Protein AF-A0A954DZ51-F1 (afdb_monomer_lite)

Structure (mmCIF, N/CA/C/O backbone):
data_AF-A0A954DZ51-F1
#
_entry.id   AF-A0A954DZ51-F1
#
loop_
_atom_site.group_PDB
_atom_site.id
_atom_site.type_symbol
_atom_site.label_atom_id
_atom_site.label_alt_id
_atom_site.label_comp_id
_atom_site.label_asym_id
_atom_site.label_entity_id
_atom_site.label_seq_id
_atom_site.pdbx_PDB_ins_code
_atom_site.Cartn_x
_atom_site.Cartn_y
_atom_site.Cartn_z
_atom_site.occupancy
_atom_site.B_iso_or_equiv
_atom_site.auth_seq_id
_atom_site.auth_comp_id
_atom_site.auth_asym_id
_atom_site.auth_atom_id
_atom_site.pdbx_PDB_model_num
ATOM 1 N N . MET A 1 1 ? 47.262 13.438 -53.741 1.00 76.88 1 MET A N 1
ATOM 2 C CA . MET A 1 1 ? 46.826 12.272 -52.944 1.00 76.88 1 MET A CA 1
ATOM 3 C C . MET A 1 1 ? 46.742 11.039 -53.838 1.00 76.88 1 MET A C 1
ATOM 5 O O . MET A 1 1 ? 46.062 11.086 -54.864 1.00 76.88 1 MET A O 1
ATOM 9 N N . SER A 1 2 ? 47.392 9.931 -53.466 1.00 87.12 2 SER A N 1
ATOM 10 C CA . SER A 1 2 ? 47.282 8.666 -54.208 1.00 87.12 2 SER A CA 1
ATOM 11 C C . SER A 1 2 ? 45.830 8.142 -54.249 1.00 87.12 2 SER A C 1
ATOM 13 O O . SER A 1 2 ? 45.059 8.281 -53.293 1.00 87.12 2 SER A O 1
ATOM 15 N N . GLN A 1 3 ? 45.413 7.535 -55.371 1.00 89.31 3 GLN A N 1
ATOM 16 C CA . GLN A 1 3 ? 44.043 7.009 -55.518 1.00 89.31 3 GLN A CA 1
ATOM 17 C C . GLN A 1 3 ? 43.726 5.925 -54.472 1.00 89.31 3 GLN A C 1
ATOM 19 O O . GLN A 1 3 ? 42.593 5.854 -53.991 1.00 89.31 3 GLN A O 1
ATOM 24 N N . ALA A 1 4 ? 44.728 5.128 -54.085 1.00 89.25 4 ALA A N 1
ATOM 25 C CA . ALA A 1 4 ? 44.618 4.107 -53.046 1.00 89.25 4 ALA A CA 1
ATOM 26 C C . ALA A 1 4 ? 44.316 4.727 -51.669 1.00 89.25 4 ALA A C 1
ATOM 28 O O . ALA A 1 4 ? 43.309 4.372 -51.047 1.00 89.25 4 ALA A O 1
ATOM 29 N N . LEU A 1 5 ? 45.096 5.730 -51.237 1.00 90.56 5 LEU A N 1
ATOM 30 C CA . LEU A 1 5 ? 44.873 6.437 -49.970 1.00 90.56 5 LEU A CA 1
ATOM 31 C C . LEU A 1 5 ? 43.495 7.114 -49.932 1.00 90.56 5 LEU A C 1
ATOM 33 O O . LEU A 1 5 ? 42.774 7.016 -48.936 1.00 90.56 5 LEU A O 1
ATOM 37 N N . ALA A 1 6 ? 43.066 7.718 -51.045 1.00 92.69 6 ALA A N 1
ATOM 38 C CA . ALA A 1 6 ? 41.744 8.328 -51.169 1.00 92.69 6 ALA A CA 1
ATOM 39 C C . ALA A 1 6 ? 40.601 7.315 -50.973 1.00 92.69 6 ALA A C 1
ATOM 41 O O . ALA A 1 6 ? 39.593 7.617 -50.326 1.00 92.69 6 ALA A O 1
ATOM 42 N N . GLN A 1 7 ? 40.732 6.110 -51.535 1.00 92.56 7 GLN A N 1
ATOM 43 C CA . GLN A 1 7 ? 39.730 5.051 -51.410 1.00 92.56 7 GLN A CA 1
ATOM 44 C C . GLN A 1 7 ? 39.680 4.479 -49.991 1.00 92.56 7 GLN A C 1
ATOM 46 O O . GLN A 1 7 ? 38.586 4.352 -49.430 1.00 92.56 7 GLN A O 1
ATOM 51 N N . VAL A 1 8 ? 40.837 4.179 -49.392 1.00 92.81 8 VAL A N 1
ATOM 52 C CA . VAL A 1 8 ? 40.923 3.647 -48.022 1.00 92.81 8 VAL A CA 1
ATOM 53 C C . VAL A 1 8 ? 40.418 4.681 -47.012 1.00 92.81 8 VAL A C 1
ATOM 55 O O . VAL A 1 8 ? 39.576 4.345 -46.178 1.00 92.81 8 VAL A O 1
ATOM 58 N N . SER A 1 9 ? 40.794 5.957 -47.158 1.00 93.56 9 SER A N 1
ATOM 59 C CA . SER A 1 9 ? 40.285 7.060 -46.329 1.00 93.56 9 SER A CA 1
ATOM 60 C C . SER A 1 9 ? 38.759 7.196 -46.430 1.00 93.56 9 SER A C 1
ATOM 62 O O . SER A 1 9 ? 38.070 7.260 -45.411 1.00 93.56 9 SER A O 1
ATOM 64 N N . ARG A 1 10 ? 38.168 7.133 -47.636 1.00 94.69 10 ARG A N 1
ATOM 65 C CA . ARG A 1 10 ? 36.696 7.144 -47.795 1.00 94.69 10 ARG A CA 1
ATOM 66 C C . ARG A 1 10 ? 36.024 5.949 -47.115 1.00 94.69 10 ARG A C 1
ATOM 68 O O . ARG A 1 10 ? 34.974 6.127 -46.495 1.00 94.69 10 ARG A O 1
ATOM 75 N N . ARG A 1 11 ? 36.593 4.742 -47.229 1.00 94.06 11 ARG A N 1
ATOM 76 C CA . ARG A 1 11 ? 36.062 3.529 -46.577 1.00 94.06 11 ARG A CA 1
ATOM 77 C C . ARG A 1 11 ? 36.129 3.646 -45.055 1.00 94.06 11 ARG A C 1
ATOM 79 O O . ARG A 1 11 ? 35.125 3.384 -44.395 1.00 94.06 11 ARG A O 1
ATOM 86 N N . LEU A 1 12 ? 37.261 4.098 -44.516 1.00 93.94 12 LEU A N 1
ATOM 87 C CA . LEU A 1 12 ? 37.437 4.328 -43.085 1.00 93.94 12 LEU A CA 1
ATOM 88 C C . LEU A 1 12 ? 36.456 5.382 -42.567 1.00 93.94 12 LEU A C 1
ATOM 90 O O . LEU A 1 12 ? 35.763 5.129 -41.588 1.00 93.94 12 LEU A O 1
ATOM 94 N N . ARG A 1 13 ? 36.316 6.523 -43.254 1.00 95.06 13 ARG A N 1
ATOM 95 C CA . ARG A 1 13 ? 35.359 7.577 -42.876 1.00 95.06 13 ARG A CA 1
ATOM 96 C C . ARG A 1 13 ? 33.933 7.045 -42.806 1.00 95.06 13 ARG A C 1
ATOM 98 O O . ARG A 1 13 ? 33.258 7.272 -41.811 1.00 95.06 13 ARG A O 1
ATOM 105 N N . ARG A 1 14 ? 33.491 6.276 -43.810 1.00 94.62 14 ARG A N 1
ATOM 106 C CA . ARG A 1 14 ? 32.166 5.631 -43.795 1.00 94.62 14 ARG A CA 1
ATOM 107 C C . ARG A 1 14 ? 32.010 4.679 -42.610 1.00 94.62 14 ARG A C 1
ATOM 109 O O . ARG A 1 14 ? 30.991 4.750 -41.931 1.00 94.62 14 ARG A O 1
ATOM 116 N N . LYS A 1 15 ? 33.012 3.834 -42.333 1.00 94.38 15 LYS A N 1
ATOM 117 C CA . LYS A 1 15 ? 32.996 2.919 -41.179 1.00 94.38 15 LYS A CA 1
ATOM 118 C C . LYS A 1 15 ? 32.935 3.675 -39.849 1.00 94.38 15 LYS A C 1
ATOM 120 O O . LYS A 1 15 ? 32.117 3.326 -39.009 1.00 94.38 15 LYS A O 1
ATOM 125 N N . LEU A 1 16 ? 33.739 4.724 -39.671 1.00 93.19 16 LEU A N 1
ATOM 126 C CA . LEU A 1 16 ? 33.753 5.541 -38.452 1.00 93.19 16 LEU A CA 1
ATOM 127 C C . LEU A 1 16 ? 32.442 6.313 -38.261 1.00 93.19 16 LEU A C 1
ATOM 129 O O . LEU A 1 16 ? 31.919 6.362 -37.151 1.00 93.19 16 LEU A O 1
ATOM 133 N N . THR A 1 17 ? 31.879 6.881 -39.331 1.00 95.19 17 THR A N 1
ATOM 134 C CA . THR A 1 17 ? 30.564 7.533 -39.280 1.00 95.19 17 THR A CA 1
ATOM 135 C C . THR A 1 17 ? 29.468 6.532 -38.925 1.00 95.19 17 THR A C 1
ATOM 137 O O . THR A 1 17 ? 28.641 6.834 -38.069 1.00 95.19 17 THR A O 1
ATOM 140 N N . LEU A 1 18 ? 29.484 5.334 -39.519 1.00 95.50 18 LEU A N 1
ATOM 141 C CA . LEU A 1 18 ? 28.538 4.268 -39.187 1.00 95.50 18 LEU A CA 1
ATOM 142 C C . LEU A 1 18 ? 28.690 3.819 -37.727 1.00 95.50 18 LEU A C 1
ATOM 144 O O . LEU A 1 18 ? 27.687 3.681 -37.038 1.00 95.50 18 LEU A O 1
ATOM 148 N N . ALA A 1 19 ? 29.922 3.645 -37.239 1.00 94.19 19 ALA A N 1
ATOM 149 C CA . ALA A 1 19 ? 30.203 3.271 -35.854 1.00 94.19 19 ALA A CA 1
ATOM 150 C C . ALA A 1 19 ? 29.641 4.300 -34.865 1.00 94.19 19 ALA A C 1
ATOM 152 O O . ALA A 1 19 ? 28.906 3.938 -33.950 1.00 94.19 19 ALA A O 1
ATOM 153 N N . ARG A 1 20 ? 29.929 5.590 -35.091 1.00 94.50 20 ARG A N 1
ATOM 154 C CA . ARG A 1 20 ? 29.420 6.693 -34.260 1.00 94.50 20 ARG A CA 1
ATOM 155 C C . ARG A 1 20 ? 27.900 6.798 -34.319 1.00 94.50 20 ARG A C 1
ATOM 157 O O . ARG A 1 20 ? 27.261 7.036 -33.299 1.00 94.50 20 ARG A O 1
ATOM 164 N N . TRP A 1 21 ? 27.318 6.611 -35.503 1.00 96.62 21 TRP A N 1
ATOM 165 C CA . TRP A 1 21 ? 25.869 6.596 -35.674 1.00 96.62 21 TRP A CA 1
ATOM 166 C C . TRP A 1 21 ? 25.219 5.437 -34.920 1.00 96.62 21 TRP A C 1
ATOM 168 O O . TRP A 1 21 ? 24.278 5.682 -34.174 1.00 96.62 21 TRP A O 1
ATOM 178 N N . LEU A 1 22 ? 25.748 4.216 -35.028 1.00 96.25 22 LEU A N 1
ATOM 179 C CA . LEU A 1 22 ? 25.269 3.058 -34.266 1.00 96.25 22 LEU A CA 1
ATOM 180 C C . LEU A 1 22 ? 25.404 3.282 -32.756 1.00 96.25 22 LEU A C 1
ATOM 182 O O . LEU A 1 22 ? 24.481 2.988 -31.998 1.00 96.25 22 LEU A O 1
ATOM 186 N N . GLU A 1 23 ? 26.522 3.842 -32.301 1.00 95.25 23 GLU A N 1
ATOM 187 C CA . GLU A 1 23 ? 26.730 4.144 -30.886 1.00 95.25 23 GLU A CA 1
ATOM 188 C C . GLU A 1 23 ? 25.686 5.135 -30.349 1.00 95.25 23 GLU A C 1
ATOM 190 O O . GLU A 1 23 ? 25.088 4.899 -29.297 1.00 95.25 23 GLU A O 1
ATOM 195 N N . ARG A 1 24 ? 25.421 6.219 -31.085 1.00 96.00 24 ARG A N 1
ATOM 196 C CA . ARG A 1 24 ? 24.415 7.219 -30.701 1.00 96.00 24 ARG A CA 1
ATOM 197 C C . ARG A 1 24 ? 22.995 6.679 -30.815 1.00 96.00 24 ARG A C 1
ATOM 199 O O . ARG A 1 24 ? 22.212 6.838 -29.884 1.00 96.00 24 ARG A O 1
ATOM 206 N N . ALA A 1 25 ? 22.681 5.981 -31.903 1.00 97.06 25 ALA A N 1
ATOM 207 C CA . ALA A 1 25 ? 21.372 5.377 -32.122 1.00 97.06 25 ALA A CA 1
ATOM 208 C C . ALA A 1 25 ? 21.024 4.373 -31.021 1.00 97.06 25 ALA A C 1
ATOM 210 O O . ALA A 1 25 ? 19.898 4.367 -30.544 1.00 97.06 25 ALA A O 1
ATOM 211 N N . THR A 1 26 ? 21.983 3.567 -30.566 1.00 96.69 26 THR A N 1
ATOM 212 C CA . THR A 1 26 ? 21.739 2.581 -29.501 1.00 96.69 26 THR A CA 1
ATOM 213 C C . THR A 1 26 ? 21.529 3.221 -28.136 1.00 96.69 26 THR A C 1
ATOM 215 O O . THR A 1 26 ? 20.667 2.765 -27.388 1.00 96.69 26 THR A O 1
ATOM 218 N N . LEU A 1 27 ? 22.247 4.305 -27.823 1.00 96.56 27 LEU A N 1
ATOM 219 C CA . LEU A 1 27 ? 22.021 5.081 -26.601 1.00 96.56 27 LEU A CA 1
ATOM 220 C C . LEU A 1 27 ? 20.636 5.743 -26.607 1.00 96.56 27 LEU A C 1
ATOM 222 O O . LEU A 1 27 ? 19.891 5.617 -25.638 1.00 96.56 27 LEU A O 1
ATOM 226 N N . HIS A 1 28 ? 20.270 6.395 -27.713 1.00 97.31 28 HIS A N 1
ATOM 227 C CA . HIS A 1 28 ? 18.958 7.026 -27.869 1.00 97.31 28 HIS A CA 1
ATOM 228 C C . HIS A 1 28 ? 17.836 5.982 -27.844 1.00 97.31 28 HIS A C 1
ATOM 230 O O . HIS A 1 28 ? 16.825 6.199 -27.186 1.00 97.31 28 HIS A O 1
ATOM 236 N N . ALA A 1 29 ? 18.025 4.835 -28.504 1.00 97.56 29 ALA A N 1
ATOM 237 C CA . ALA A 1 29 ? 17.057 3.742 -28.510 1.00 97.56 29 ALA A CA 1
ATOM 238 C C . ALA A 1 29 ? 16.804 3.228 -27.096 1.00 97.56 29 ALA A C 1
ATOM 240 O O . ALA A 1 29 ? 15.651 3.135 -26.697 1.00 97.56 29 ALA A O 1
ATOM 241 N N . ALA A 1 30 ? 17.860 2.937 -26.330 1.00 97.75 30 ALA A N 1
ATOM 242 C CA . ALA A 1 30 ? 17.720 2.446 -24.963 1.00 97.75 30 ALA A CA 1
ATOM 243 C C . ALA A 1 30 ? 16.957 3.443 -24.074 1.00 97.75 30 ALA A C 1
ATOM 245 O O . ALA A 1 30 ? 16.018 3.049 -23.388 1.00 97.75 30 ALA A O 1
ATOM 246 N N . LEU A 1 31 ? 17.307 4.734 -24.135 1.00 97.81 31 LEU A N 1
ATOM 247 C CA . LEU A 1 31 ? 16.642 5.776 -23.349 1.00 97.81 31 LEU A CA 1
ATOM 248 C C . LEU A 1 31 ? 15.169 5.939 -23.742 1.00 97.81 31 LEU A C 1
ATOM 250 O O . LEU A 1 31 ? 14.301 5.928 -22.874 1.00 97.81 31 LEU A O 1
ATOM 254 N N . VAL A 1 32 ? 14.878 6.058 -25.041 1.00 98.12 32 VAL A N 1
ATOM 255 C CA . VAL A 1 32 ? 13.503 6.224 -25.535 1.00 98.12 32 VAL A CA 1
ATOM 256 C C . VAL A 1 32 ? 12.659 4.994 -25.208 1.00 98.12 32 VAL A C 1
ATOM 258 O O . VAL A 1 32 ? 11.538 5.153 -24.742 1.00 98.12 32 VAL A O 1
ATOM 261 N N . LEU A 1 33 ? 13.198 3.781 -25.373 1.00 98.19 33 LEU A N 1
ATOM 262 C CA . LEU A 1 33 ? 12.512 2.538 -25.003 1.00 98.19 33 LEU A CA 1
ATOM 263 C C . LEU A 1 33 ? 12.128 2.522 -23.521 1.00 98.19 33 LEU A C 1
ATOM 265 O O . LEU A 1 33 ? 10.976 2.242 -23.208 1.00 98.19 33 LEU A O 1
ATOM 269 N N . VAL A 1 34 ? 13.050 2.865 -22.614 1.00 98.31 34 VAL A N 1
ATOM 270 C CA . VAL A 1 34 ? 12.763 2.900 -21.169 1.00 98.31 34 VAL A CA 1
ATOM 271 C C . VAL A 1 34 ? 11.685 3.933 -20.845 1.00 98.31 34 VAL A C 1
ATOM 273 O O . VAL A 1 34 ? 10.717 3.604 -20.166 1.00 98.31 34 VAL A O 1
ATOM 276 N N . VAL A 1 35 ? 11.808 5.160 -21.362 1.00 98.25 35 VAL A N 1
ATOM 277 C CA . VAL A 1 35 ? 10.819 6.223 -21.118 1.00 98.25 35 VAL A CA 1
ATOM 278 C C . VAL A 1 35 ? 9.440 5.813 -21.638 1.00 98.25 35 VAL A C 1
ATOM 280 O O . VAL A 1 35 ? 8.454 5.898 -20.907 1.00 98.25 35 VAL A O 1
ATOM 283 N N . CYS A 1 36 ? 9.361 5.313 -22.871 1.00 98.19 36 CYS A N 1
ATOM 284 C CA . CYS A 1 36 ? 8.111 4.855 -23.466 1.00 98.19 36 CYS A CA 1
ATOM 285 C C . CYS A 1 36 ? 7.515 3.652 -22.717 1.00 98.19 36 CYS A C 1
ATOM 287 O O . CYS A 1 36 ? 6.299 3.596 -22.547 1.00 98.19 36 CYS A O 1
ATOM 289 N N . ALA A 1 37 ? 8.340 2.719 -22.232 1.00 97.94 37 ALA A N 1
ATOM 290 C CA . ALA A 1 37 ? 7.889 1.586 -21.427 1.00 97.94 37 ALA A CA 1
ATOM 291 C C . ALA A 1 37 ? 7.352 2.013 -20.057 1.00 97.94 37 ALA A C 1
ATOM 293 O O . ALA A 1 37 ? 6.339 1.471 -19.627 1.00 97.94 37 ALA A O 1
ATOM 294 N N . CYS A 1 38 ? 7.966 3.003 -19.399 1.00 98.25 38 CYS A N 1
ATOM 295 C CA . CYS A 1 38 ? 7.431 3.581 -18.164 1.00 98.25 38 CYS A CA 1
ATOM 296 C C . CYS A 1 38 ? 6.068 4.243 -18.400 1.00 98.25 38 CYS A C 1
A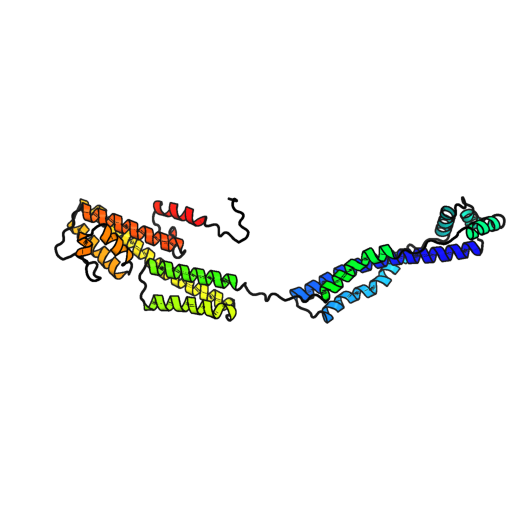TOM 298 O O . CYS A 1 38 ? 5.135 4.013 -17.637 1.00 98.25 38 CYS A O 1
ATOM 300 N N . VAL A 1 39 ? 5.926 5.019 -19.480 1.00 98.00 39 VAL A N 1
ATOM 301 C CA . VAL A 1 39 ? 4.639 5.634 -19.849 1.00 98.00 39 VAL A CA 1
ATOM 302 C C . VAL A 1 39 ? 3.586 4.562 -20.139 1.00 98.00 39 VAL A C 1
ATOM 304 O O . VAL A 1 39 ? 2.475 4.650 -19.622 1.00 98.00 39 VAL A O 1
ATOM 307 N N . ALA A 1 40 ? 3.934 3.524 -20.904 1.00 97.31 40 ALA A N 1
ATOM 308 C CA . ALA A 1 40 ? 3.043 2.398 -21.171 1.00 97.31 40 ALA A CA 1
ATOM 309 C C . ALA A 1 40 ? 2.635 1.684 -19.874 1.00 97.31 40 ALA A C 1
ATOM 311 O O . ALA A 1 40 ? 1.455 1.410 -19.678 1.00 97.31 40 ALA A O 1
ATOM 312 N N . LEU A 1 41 ? 3.579 1.438 -18.961 1.00 96.81 41 LEU A N 1
ATOM 313 C CA . LEU A 1 41 ? 3.309 0.816 -17.666 1.00 96.81 41 LEU A CA 1
ATOM 314 C C . LEU A 1 41 ? 2.342 1.655 -16.824 1.00 96.81 41 LEU A C 1
ATOM 316 O O . LEU A 1 41 ? 1.384 1.103 -16.298 1.00 96.81 41 LEU A O 1
ATOM 320 N N . ILE A 1 42 ? 2.538 2.975 -16.744 1.00 95.81 42 ILE A N 1
ATOM 321 C CA . ILE A 1 42 ? 1.632 3.884 -16.023 1.00 95.81 42 ILE A CA 1
ATOM 322 C C . ILE A 1 42 ? 0.236 3.873 -16.657 1.00 95.81 42 ILE A C 1
ATOM 324 O O . ILE A 1 42 ? -0.759 3.757 -15.947 1.00 95.81 42 ILE A O 1
ATOM 328 N N . LEU A 1 43 ? 0.143 3.933 -17.989 1.00 95.44 43 LEU A N 1
ATOM 329 C CA . LEU A 1 43 ? -1.137 3.851 -18.698 1.00 95.44 43 LEU A CA 1
ATOM 330 C C . LEU A 1 43 ? -1.859 2.522 -18.446 1.00 95.44 43 LEU A C 1
ATOM 332 O O . LEU A 1 43 ? -3.081 2.501 -18.293 1.00 95.44 43 LEU A O 1
ATOM 336 N N . ARG A 1 44 ? -1.121 1.413 -18.357 1.00 94.56 44 ARG A N 1
ATOM 337 C CA . ARG A 1 44 ? -1.696 0.106 -18.023 1.00 94.56 44 ARG A CA 1
ATOM 338 C C . ARG A 1 44 ? -2.069 -0.012 -16.542 1.00 94.56 44 ARG A C 1
ATOM 340 O O . ARG A 1 44 ? -3.115 -0.562 -16.233 1.00 94.56 44 ARG A O 1
ATOM 347 N N . ALA A 1 45 ? -1.257 0.501 -15.626 1.00 92.94 45 ALA A N 1
ATOM 348 C CA . ALA A 1 45 ? -1.512 0.375 -14.194 1.00 92.94 45 ALA A CA 1
ATOM 349 C C . ALA A 1 45 ? -2.640 1.310 -13.730 1.00 92.94 45 ALA A C 1
ATOM 351 O O . ALA A 1 45 ? -3.602 0.856 -13.122 1.00 92.94 45 ALA A O 1
ATOM 352 N N . ALA A 1 46 ? -2.559 2.598 -14.069 1.00 92.25 46 ALA A N 1
ATOM 353 C CA . ALA A 1 46 ? -3.492 3.611 -13.577 1.00 92.25 46 ALA A CA 1
ATOM 354 C C . ALA A 1 46 ? -4.773 3.710 -14.418 1.00 92.25 46 ALA A C 1
ATOM 356 O O . ALA A 1 46 ? -5.852 3.934 -13.883 1.00 92.25 46 ALA A O 1
ATOM 357 N N . PHE A 1 47 ? -4.669 3.529 -15.738 1.00 92.50 47 PHE A N 1
ATOM 358 C CA . PHE A 1 47 ? -5.799 3.720 -16.655 1.00 92.50 47 PHE A CA 1
ATOM 359 C C . PHE A 1 47 ? -6.281 2.406 -17.282 1.00 92.50 47 PHE A C 1
ATOM 361 O O . PHE A 1 47 ? -7.282 2.401 -17.991 1.00 92.50 47 PHE A O 1
ATOM 368 N N . GLY A 1 48 ? -5.601 1.274 -17.019 1.00 92.00 48 GLY A N 1
ATOM 369 C CA . GLY A 1 48 ? -5.771 -0.040 -17.680 1.00 92.00 48 GLY A CA 1
ATOM 370 C C . GLY A 1 48 ? -6.122 0.033 -19.146 1.00 92.00 48 GLY A C 1
ATOM 371 O O . GLY A 1 48 ? -7.061 -0.592 -19.631 1.00 92.00 48 GLY A O 1
ATOM 372 N N . VAL A 1 49 ? -5.296 0.798 -19.842 1.00 95.31 49 VAL A N 1
ATOM 373 C CA . VAL A 1 49 ? -5.192 0.732 -21.286 1.00 95.31 49 VAL A CA 1
ATOM 374 C C . VAL A 1 49 ? -4.771 -0.688 -21.684 1.00 95.31 49 VAL A C 1
ATOM 376 O O . VAL A 1 49 ? -3.862 -1.271 -21.092 1.00 95.31 49 VAL A O 1
ATOM 379 N N . GLU A 1 50 ? -5.429 -1.245 -22.698 1.00 95.69 50 GLU A N 1
ATOM 380 C CA . GLU A 1 50 ? -5.085 -2.546 -23.281 1.00 95.69 50 GLU A CA 1
ATOM 381 C C . GLU A 1 50 ? -3.628 -2.568 -23.785 1.00 95.69 50 GLU A C 1
ATOM 383 O O . GLU A 1 50 ? -3.128 -1.545 -24.271 1.00 95.69 50 GLU A O 1
ATOM 388 N N . PRO A 1 51 ? -2.933 -3.722 -23.735 1.00 95.69 51 PRO A N 1
ATOM 389 C CA . PRO A 1 51 ? -1.528 -3.816 -24.139 1.00 95.69 51 PRO A CA 1
ATOM 390 C C . PRO A 1 51 ? -1.294 -3.376 -25.594 1.00 95.69 51 PRO A C 1
ATOM 392 O O . PRO A 1 51 ? -0.285 -2.737 -25.883 1.00 95.69 51 PRO A O 1
ATOM 395 N N . GLU A 1 52 ? -2.246 -3.633 -26.495 1.00 96.50 52 GLU A N 1
ATOM 396 C CA . GLU A 1 52 ? -2.177 -3.229 -27.907 1.00 96.50 52 GLU A CA 1
ATOM 397 C C . GLU A 1 52 ? -2.132 -1.706 -28.077 1.00 96.50 52 GLU A C 1
ATOM 399 O O . GLU A 1 52 ? -1.343 -1.173 -28.859 1.00 96.50 52 GLU A O 1
ATOM 404 N N . ARG A 1 53 ? -2.945 -0.986 -27.297 1.00 96.81 53 ARG A N 1
ATOM 405 C CA . ARG A 1 53 ? -2.987 0.480 -27.313 1.00 96.81 53 ARG A CA 1
ATOM 406 C C . ARG A 1 53 ? -1.779 1.071 -26.594 1.00 96.81 53 ARG A C 1
ATOM 408 O O . ARG A 1 53 ? -1.212 2.050 -27.071 1.00 96.81 53 ARG A O 1
ATOM 415 N N . ALA A 1 54 ? -1.345 0.455 -25.493 1.00 96.19 54 ALA A N 1
ATOM 416 C CA . ALA A 1 54 ? -0.141 0.860 -24.773 1.00 96.19 54 ALA A CA 1
ATOM 417 C C . ALA A 1 54 ? 1.129 0.707 -25.636 1.00 96.19 54 ALA A C 1
ATOM 419 O O . ALA A 1 54 ? 2.053 1.512 -25.521 1.00 96.19 54 ALA A O 1
ATOM 420 N N . ALA A 1 55 ? 1.167 -0.258 -26.563 1.00 97.12 55 ALA A N 1
ATOM 421 C CA . ALA A 1 55 ? 2.277 -0.425 -27.502 1.00 97.12 55 ALA A CA 1
ATOM 422 C C . ALA A 1 55 ? 2.464 0.777 -28.451 1.00 97.12 55 ALA A C 1
ATOM 424 O O . ALA A 1 55 ? 3.582 1.022 -28.908 1.00 97.12 55 ALA A O 1
ATOM 425 N N . LEU A 1 56 ? 1.422 1.586 -28.697 1.00 97.56 56 LEU A N 1
ATOM 426 C CA . LEU A 1 56 ? 1.540 2.822 -29.484 1.00 97.56 56 LEU A CA 1
ATOM 427 C C . LEU A 1 56 ? 2.481 3.843 -28.827 1.00 97.56 56 LEU A C 1
ATOM 429 O O . LEU A 1 56 ? 3.089 4.652 -29.530 1.00 97.56 56 LEU A O 1
ATOM 433 N N . CYS A 1 57 ? 2.688 3.767 -27.506 1.00 96.81 57 CYS A N 1
ATOM 434 C CA . CYS A 1 57 ? 3.673 4.590 -26.806 1.00 96.81 57 CYS A CA 1
ATOM 435 C C . CYS A 1 57 ? 5.109 4.328 -27.278 1.00 96.81 57 CYS A C 1
ATOM 437 O O . CYS A 1 57 ? 5.962 5.183 -27.065 1.00 96.81 57 CYS A O 1
ATOM 439 N N . LEU A 1 58 ? 5.387 3.200 -27.944 1.00 97.06 58 LEU A N 1
ATOM 440 C CA . LEU A 1 58 ? 6.700 2.880 -28.516 1.00 97.06 58 LEU A CA 1
ATOM 441 C C . LEU A 1 58 ? 6.947 3.537 -29.887 1.00 97.06 58 LEU A C 1
ATOM 443 O O . LEU A 1 58 ? 8.075 3.504 -30.376 1.00 97.06 58 LEU A O 1
ATOM 447 N N . ALA A 1 59 ? 5.948 4.178 -30.508 1.00 97.75 59 ALA A N 1
ATOM 448 C CA . ALA A 1 59 ? 6.096 4.842 -31.809 1.00 97.75 59 ALA A CA 1
ATOM 449 C C . ALA A 1 59 ? 7.280 5.840 -31.907 1.00 97.75 59 ALA A C 1
ATOM 451 O O . ALA A 1 59 ? 7.942 5.858 -32.951 1.00 97.75 59 ALA A O 1
ATOM 452 N N . PRO A 1 60 ? 7.638 6.622 -30.862 1.00 98.06 60 PRO A N 1
ATOM 453 C CA . PRO A 1 60 ? 8.799 7.515 -30.898 1.00 98.06 60 PRO A CA 1
ATOM 454 C C . PRO A 1 60 ? 10.138 6.812 -31.165 1.00 98.06 60 PRO A C 1
ATOM 456 O O . PRO A 1 60 ? 11.068 7.447 -31.667 1.00 98.06 60 PRO A O 1
ATOM 459 N N . VAL A 1 61 ? 10.247 5.503 -30.904 1.00 97.38 61 VAL A N 1
ATOM 460 C CA . VAL A 1 61 ? 11.452 4.706 -31.201 1.00 97.38 61 VAL A CA 1
ATOM 461 C C . VAL A 1 61 ? 11.788 4.745 -32.699 1.00 97.38 61 VAL A C 1
ATOM 463 O O . VAL A 1 61 ? 12.963 4.734 -33.067 1.00 97.38 61 VAL A O 1
ATOM 466 N N . LEU A 1 62 ? 10.789 4.901 -33.577 1.00 97.56 62 LEU A N 1
ATOM 467 C CA . LEU A 1 62 ? 10.991 5.026 -35.026 1.00 97.56 62 LEU A CA 1
ATOM 468 C C . LEU A 1 62 ? 11.762 6.299 -35.425 1.00 97.56 62 LEU A C 1
ATOM 470 O O . LEU A 1 62 ? 12.364 6.341 -36.497 1.00 97.56 62 LEU A O 1
ATOM 474 N N . LEU A 1 63 ? 11.795 7.325 -34.566 1.00 97.88 63 LEU A N 1
ATOM 475 C CA . LEU A 1 63 ? 12.528 8.576 -34.805 1.00 97.88 63 LEU A CA 1
ATOM 476 C C . LEU A 1 63 ? 13.997 8.511 -34.352 1.00 97.88 63 LEU A C 1
ATOM 478 O O . LEU A 1 63 ? 14.788 9.410 -34.662 1.00 97.88 63 LEU A O 1
ATOM 482 N N . VAL A 1 64 ? 14.399 7.450 -33.648 1.00 97.81 64 VAL A N 1
ATOM 483 C CA . VAL A 1 64 ? 15.760 7.290 -33.115 1.00 97.81 64 VAL A CA 1
ATOM 484 C C . VAL A 1 64 ? 16.842 7.289 -34.210 1.00 97.81 64 VAL A C 1
ATOM 486 O O . VAL A 1 64 ? 17.803 8.051 -34.077 1.00 97.81 64 VAL A O 1
ATOM 489 N N . PRO A 1 65 ? 16.714 6.535 -35.326 1.00 97.62 65 PRO A N 1
ATOM 490 C CA . PRO A 1 65 ? 17.707 6.551 -36.405 1.00 97.62 65 PRO A CA 1
ATOM 491 C C . PRO A 1 65 ? 17.974 7.956 -36.959 1.00 97.62 65 PRO A C 1
ATOM 493 O O . PRO A 1 65 ? 19.122 8.319 -37.237 1.00 97.62 65 PRO A O 1
ATOM 496 N N . TRP A 1 66 ? 16.908 8.751 -37.093 1.00 97.88 66 TRP A N 1
ATOM 497 C CA . TRP A 1 66 ? 16.954 10.100 -37.649 1.00 97.88 66 TRP A CA 1
ATOM 498 C C . TRP A 1 66 ? 17.589 11.104 -36.683 1.00 97.88 66 TRP A C 1
ATOM 500 O O . TRP A 1 66 ? 18.457 11.880 -37.091 1.00 97.88 66 TRP A O 1
ATOM 510 N N . THR A 1 67 ? 17.214 11.065 -35.400 1.00 97.25 67 THR A N 1
ATOM 511 C CA . THR A 1 67 ? 17.807 11.943 -34.375 1.00 97.25 67 THR A CA 1
ATOM 512 C C . THR A 1 67 ? 19.297 11.655 -34.186 1.00 97.25 67 THR A C 1
ATOM 514 O O . THR A 1 67 ? 20.105 12.583 -34.238 1.00 97.25 67 THR A O 1
ATOM 517 N N . ALA A 1 68 ? 19.689 10.379 -34.118 1.00 97.19 68 ALA A N 1
ATOM 518 C CA . ALA A 1 68 ? 21.093 9.979 -34.045 1.00 97.19 68 ALA A CA 1
ATOM 519 C C . ALA A 1 68 ? 21.897 10.419 -35.283 1.00 97.19 68 ALA A C 1
ATOM 521 O O . ALA A 1 68 ? 23.031 10.888 -35.167 1.00 97.19 68 ALA A O 1
ATOM 522 N N . TRP A 1 69 ? 21.316 10.324 -36.486 1.00 97.50 69 TRP A N 1
ATOM 523 C CA . TRP A 1 69 ? 21.965 10.809 -37.711 1.00 97.50 69 TRP A CA 1
ATOM 524 C C . TRP A 1 69 ? 22.179 12.326 -37.697 1.00 97.50 69 TRP A C 1
ATOM 526 O O . TRP A 1 69 ? 23.243 12.817 -38.089 1.00 97.50 69 TRP A O 1
ATOM 536 N N . ARG A 1 70 ? 21.186 13.080 -37.216 1.00 97.50 70 ARG A N 1
ATOM 537 C CA . ARG A 1 70 ? 21.249 14.542 -37.127 1.00 97.50 70 ARG A CA 1
ATOM 538 C C . ARG A 1 70 ? 22.377 15.028 -36.212 1.00 97.50 70 ARG A C 1
ATOM 540 O O . ARG A 1 70 ? 22.951 16.075 -36.509 1.00 97.50 70 ARG A O 1
ATOM 547 N N . GLU A 1 71 ? 22.706 14.286 -35.159 1.00 96.38 71 GLU A N 1
ATOM 548 C CA . GLU A 1 71 ? 23.847 14.583 -34.285 1.00 96.38 71 GLU A CA 1
ATOM 549 C C . GLU A 1 71 ? 25.184 14.196 -34.926 1.00 96.38 71 GLU A C 1
ATOM 551 O O . GLU A 1 71 ? 26.134 14.982 -34.933 1.00 96.38 71 GLU A O 1
ATOM 556 N N . VAL A 1 72 ? 25.260 13.004 -35.525 1.00 96.25 72 VAL A N 1
ATOM 557 C CA . VAL A 1 72 ? 26.525 12.465 -36.049 1.00 96.25 72 VAL A CA 1
ATOM 558 C C . VAL A 1 72 ? 26.982 13.154 -37.333 1.00 96.25 72 VAL A C 1
ATOM 560 O O . VAL A 1 72 ? 28.188 13.251 -37.567 1.00 96.25 72 VAL A O 1
ATOM 563 N N . ARG A 1 73 ? 26.072 13.706 -38.147 1.00 95.25 73 ARG A N 1
ATOM 564 C CA . ARG A 1 73 ? 26.442 14.403 -39.396 1.00 95.25 73 ARG A CA 1
ATOM 565 C C . ARG A 1 73 ? 27.402 15.584 -39.184 1.00 95.25 73 ARG A C 1
ATOM 567 O O . ARG A 1 73 ? 28.159 15.905 -40.092 1.00 95.25 73 ARG A O 1
ATOM 574 N N . GLY A 1 74 ? 27.391 16.211 -38.003 1.00 92.88 74 GLY A N 1
ATOM 575 C CA . GLY A 1 74 ? 28.322 17.291 -37.645 1.00 92.88 74 GLY A CA 1
ATOM 576 C C . GLY A 1 74 ? 29.693 16.801 -37.167 1.00 92.88 74 GLY A C 1
ATOM 577 O O . GLY A 1 74 ? 30.626 17.586 -37.068 1.00 92.88 74 GLY A O 1
ATOM 578 N N . GLN A 1 75 ? 29.826 15.504 -36.887 1.00 93.31 75 GLN A N 1
ATOM 579 C CA . GLN A 1 75 ? 31.027 14.871 -36.336 1.00 93.31 75 GLN A CA 1
ATOM 580 C C . GLN A 1 75 ? 31.689 13.922 -37.345 1.00 93.31 75 GLN A C 1
ATOM 582 O O . GLN A 1 75 ? 32.413 12.999 -36.960 1.00 93.31 75 GLN A O 1
ATOM 587 N N . VAL A 1 76 ? 31.409 14.087 -38.640 1.00 93.06 76 VAL A N 1
ATOM 588 C CA . VAL A 1 76 ? 32.015 13.265 -39.692 1.00 93.06 76 VAL A CA 1
ATOM 589 C C . VAL A 1 76 ? 33.512 13.585 -39.759 1.00 93.06 76 VAL A C 1
ATOM 591 O O . VAL A 1 76 ? 33.855 14.747 -39.972 1.00 93.06 76 VAL A O 1
ATOM 594 N N . PRO A 1 77 ? 34.409 12.588 -39.616 1.00 93.44 77 PRO A N 1
ATOM 595 C CA . PRO A 1 77 ? 35.843 12.839 -39.674 1.00 93.44 77 PRO A CA 1
ATOM 596 C C . PRO A 1 77 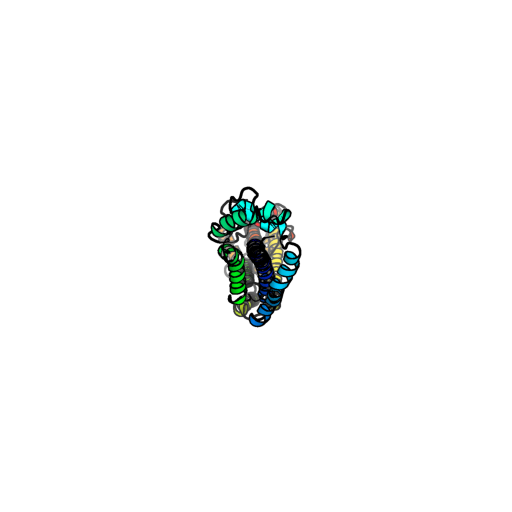? 36.247 13.492 -40.997 1.00 93.44 77 PRO A C 1
ATOM 598 O O . PRO A 1 77 ? 35.749 13.114 -42.074 1.00 93.44 77 PRO A O 1
ATOM 601 N N . THR A 1 78 ? 37.162 14.456 -40.926 1.00 95.50 78 THR A N 1
ATOM 602 C CA . THR A 1 78 ? 37.763 15.055 -42.123 1.00 95.50 78 THR A CA 1
ATOM 603 C C . THR A 1 78 ? 38.658 14.034 -42.834 1.00 95.50 78 THR A C 1
ATOM 605 O O . THR A 1 78 ? 39.006 12.986 -42.283 1.00 95.50 78 THR A O 1
ATOM 608 N N . ALA A 1 79 ? 38.992 14.291 -44.103 1.00 94.56 79 ALA A N 1
ATOM 609 C CA . ALA A 1 79 ? 39.895 13.415 -44.857 1.00 94.56 79 ALA A CA 1
ATOM 610 C C . ALA A 1 79 ? 41.289 13.342 -44.213 1.00 94.56 79 ALA A C 1
ATOM 612 O O . ALA A 1 79 ? 41.860 12.258 -44.133 1.00 94.56 79 ALA A O 1
ATOM 613 N N . GLU A 1 80 ? 41.755 14.474 -43.688 1.00 95.19 80 GLU A N 1
ATOM 614 C CA . GLU A 1 80 ? 42.999 14.622 -42.936 1.00 95.19 80 GLU A CA 1
ATOM 615 C C . GLU A 1 80 ? 42.996 13.768 -41.663 1.00 95.19 80 GLU A C 1
ATOM 617 O O . GLU A 1 80 ? 43.850 12.906 -41.511 1.00 95.19 80 GLU A O 1
ATOM 622 N N . GLN A 1 81 ? 41.963 13.877 -40.816 1.00 95.88 81 GLN A N 1
ATOM 623 C CA . GLN A 1 81 ? 41.837 13.057 -39.601 1.00 95.88 81 GLN A CA 1
ATOM 624 C C . GLN A 1 81 ? 41.848 11.552 -39.899 1.00 95.88 81 GLN A C 1
ATOM 626 O O . GLN A 1 81 ? 42.397 10.763 -39.130 1.00 95.88 81 GLN A O 1
ATOM 631 N N . ALA A 1 82 ? 41.234 11.139 -41.011 1.00 95.00 82 ALA A N 1
ATOM 632 C CA . ALA A 1 82 ? 41.256 9.747 -41.443 1.00 95.00 82 ALA A CA 1
ATOM 633 C C . ALA A 1 82 ? 42.652 9.312 -41.921 1.00 95.00 82 ALA A C 1
ATOM 635 O O . ALA A 1 82 ? 43.058 8.190 -41.628 1.00 95.00 82 ALA A O 1
ATOM 636 N N . ALA A 1 83 ? 43.391 10.186 -42.612 1.00 93.38 83 ALA A N 1
ATOM 637 C CA . ALA A 1 83 ? 44.773 9.931 -43.011 1.00 93.38 83 ALA A CA 1
ATOM 638 C C . ALA A 1 83 ? 45.704 9.840 -41.790 1.00 93.38 83 ALA A C 1
ATOM 640 O O . ALA A 1 83 ? 46.443 8.867 -41.675 1.00 93.38 83 ALA A O 1
ATOM 641 N N . THR A 1 84 ? 45.595 10.764 -40.827 1.00 95.31 84 THR A N 1
ATOM 642 C CA . THR A 1 84 ? 46.345 10.719 -39.560 1.00 95.31 84 THR A CA 1
ATOM 643 C C . THR A 1 84 ? 46.050 9.441 -38.776 1.00 95.31 84 THR A C 1
ATOM 645 O O . THR A 1 84 ? 46.959 8.807 -38.247 1.00 95.31 84 THR A O 1
ATOM 648 N N . TRP A 1 85 ? 44.781 9.023 -38.710 1.00 95.00 85 TRP A N 1
ATOM 649 C CA . TRP A 1 85 ? 44.409 7.785 -38.026 1.00 95.00 85 TRP A CA 1
ATOM 650 C C . TRP A 1 85 ? 45.046 6.558 -38.687 1.00 95.00 85 TRP A C 1
ATOM 652 O O . TRP A 1 85 ? 45.607 5.720 -37.978 1.00 95.00 85 TRP A O 1
ATOM 662 N N . LEU A 1 86 ? 44.986 6.470 -40.024 1.00 94.56 86 LEU A N 1
ATOM 663 C CA . LEU A 1 86 ? 45.614 5.387 -40.788 1.00 94.56 86 LEU A CA 1
ATOM 664 C C . LEU A 1 86 ? 47.124 5.370 -40.573 1.00 94.56 86 LEU A C 1
ATOM 666 O O . LEU A 1 86 ? 47.688 4.300 -40.382 1.00 94.56 86 LEU A O 1
ATOM 670 N N . ASP A 1 87 ? 47.769 6.533 -40.555 1.00 94.44 87 ASP A N 1
ATOM 671 C CA . ASP A 1 87 ? 49.210 6.655 -40.344 1.00 94.44 87 ASP A CA 1
ATOM 672 C C . ASP A 1 87 ? 49.643 6.127 -38.966 1.00 94.44 87 ASP A C 1
ATOM 674 O O . ASP A 1 87 ? 50.540 5.287 -38.868 1.00 94.44 87 ASP A O 1
ATOM 678 N N . MET A 1 88 ? 48.923 6.521 -37.909 1.00 92.75 88 MET A N 1
ATOM 679 C CA . MET A 1 88 ? 49.192 6.056 -36.545 1.00 92.75 88 MET A CA 1
ATOM 680 C C . MET A 1 88 ? 48.969 4.547 -36.374 1.00 92.75 88 MET A C 1
ATOM 682 O O . MET A 1 88 ? 49.735 3.899 -35.667 1.00 92.75 88 MET A O 1
ATOM 686 N N . HIS A 1 89 ? 47.934 3.980 -37.006 1.00 91.12 89 HIS A N 1
ATOM 687 C CA . HIS A 1 89 ? 47.565 2.568 -36.818 1.00 91.12 89 HIS A CA 1
ATOM 688 C C . HIS A 1 89 ? 48.290 1.610 -37.770 1.00 91.12 89 HIS A C 1
ATOM 690 O O . HIS A 1 89 ? 48.440 0.438 -37.442 1.00 91.12 89 HIS A O 1
ATOM 696 N N . SER A 1 90 ? 48.757 2.094 -38.923 1.00 89.88 90 SER A N 1
ATOM 697 C CA . SER A 1 90 ? 49.625 1.337 -39.839 1.00 89.88 90 SER A CA 1
ATOM 698 C C . SER A 1 90 ? 51.076 1.273 -39.364 1.00 89.88 90 SER A C 1
ATOM 700 O O . SER A 1 90 ? 51.837 0.434 -39.831 1.00 89.88 90 SER A O 1
ATOM 702 N N . GLY A 1 91 ? 51.482 2.170 -38.459 1.00 90.00 91 GLY A N 1
ATOM 703 C CA . GLY A 1 91 ? 52.890 2.347 -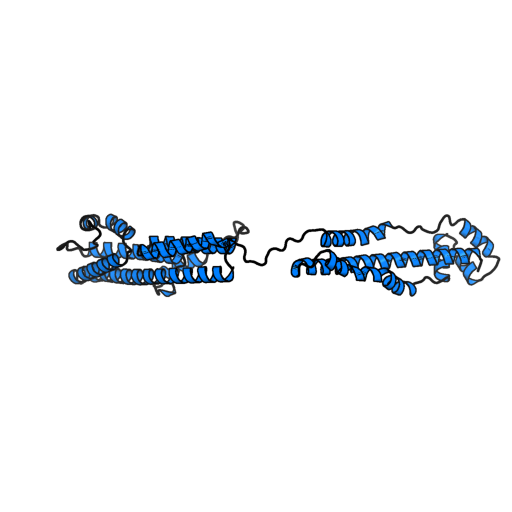38.114 1.00 90.00 91 GLY A CA 1
ATOM 704 C C . GLY A 1 91 ? 53.696 3.041 -39.218 1.00 90.00 91 GLY A C 1
ATOM 705 O O . GLY A 1 91 ? 54.924 2.957 -39.203 1.00 90.00 91 GLY A O 1
ATOM 706 N N . ALA A 1 92 ? 53.042 3.760 -40.140 1.00 88.81 92 ALA A N 1
ATOM 707 C CA . ALA A 1 92 ? 53.672 4.405 -41.294 1.00 88.81 92 ALA A CA 1
ATOM 708 C C . ALA A 1 92 ? 54.509 5.661 -40.963 1.00 88.81 92 ALA A C 1
ATOM 710 O O . ALA A 1 92 ? 55.069 6.269 -41.872 1.00 88.81 92 ALA A O 1
ATOM 711 N N . ARG A 1 93 ? 54.662 6.037 -39.682 1.00 91.38 93 ARG A N 1
ATOM 712 C CA . ARG A 1 93 ? 55.590 7.087 -39.188 1.00 91.38 93 ARG A CA 1
ATOM 713 C C . ARG A 1 93 ? 55.479 8.446 -39.907 1.00 91.38 93 ARG A C 1
ATOM 715 O O . ARG A 1 93 ? 56.482 9.138 -40.070 1.00 91.38 93 ARG A O 1
ATOM 722 N N . GLY A 1 94 ? 54.288 8.834 -40.339 1.00 92.00 94 GLY A N 1
ATOM 723 C CA . GLY A 1 94 ? 53.999 10.090 -41.026 1.00 92.00 94 GLY A CA 1
ATOM 724 C C . GLY A 1 94 ? 53.949 9.982 -42.549 1.00 92.00 94 GLY A C 1
ATOM 725 O O . GLY A 1 94 ? 53.551 10.947 -43.196 1.00 92.00 94 GLY A O 1
ATOM 726 N N . PHE A 1 95 ? 54.324 8.852 -43.160 1.00 91.69 95 PHE A N 1
ATOM 727 C CA . PHE A 1 95 ? 54.373 8.743 -44.623 1.00 91.69 95 PHE A CA 1
ATOM 728 C C . PHE A 1 95 ? 52.995 8.853 -45.286 1.00 91.69 95 PHE A C 1
ATOM 730 O O . PHE A 1 95 ? 52.910 9.397 -46.387 1.00 91.69 95 PHE A O 1
ATOM 737 N N . LEU A 1 96 ? 51.921 8.382 -44.642 1.00 93.19 96 LEU A N 1
ATOM 738 C CA . LEU A 1 96 ? 50.568 8.510 -45.199 1.00 93.19 96 LEU A CA 1
ATOM 739 C C . LEU A 1 96 ? 50.049 9.945 -45.079 1.00 93.19 96 LEU A C 1
ATOM 741 O O . LEU A 1 96 ? 49.334 10.414 -45.963 1.00 93.19 96 LEU A O 1
ATOM 745 N N . LEU A 1 97 ? 50.427 10.649 -44.009 1.00 94.56 97 LEU A N 1
ATOM 746 C CA . LEU A 1 97 ? 50.079 12.058 -43.828 1.00 94.56 97 LEU A CA 1
ATOM 747 C C . LEU A 1 97 ? 50.837 12.947 -44.825 1.00 94.56 97 LEU A C 1
ATOM 749 O O . LEU A 1 97 ? 50.237 13.803 -45.466 1.00 94.56 97 LEU A O 1
ATOM 753 N N . VAL A 1 98 ? 52.128 12.680 -45.040 1.00 94.31 98 VAL A N 1
ATOM 754 C CA . VAL A 1 98 ? 52.951 13.405 -46.020 1.00 94.31 98 VAL A CA 1
ATOM 755 C C . VAL A 1 98 ? 52.468 13.167 -47.462 1.00 94.31 98 VAL A C 1
ATOM 757 O O . VAL A 1 98 ? 52.419 14.120 -48.237 1.00 94.31 98 VAL A O 1
ATOM 760 N N . ASP A 1 99 ? 52.053 11.942 -47.832 1.00 93.50 99 ASP A N 1
ATOM 761 C CA . ASP A 1 99 ? 51.430 11.666 -49.150 1.00 93.50 99 ASP A CA 1
ATOM 762 C C . ASP A 1 99 ? 50.089 12.406 -49.328 1.00 93.50 99 ASP A C 1
ATOM 764 O O . ASP A 1 99 ? 49.730 12.817 -50.438 1.00 93.50 99 ASP A O 1
ATOM 768 N N . PHE A 1 100 ? 49.345 12.596 -48.232 1.00 95.25 100 PHE A N 1
ATOM 769 C CA . PHE A 1 100 ? 48.104 13.366 -48.227 1.00 95.25 100 PHE A CA 1
ATOM 770 C C . PHE A 1 100 ? 48.349 14.872 -48.414 1.00 95.25 100 PHE A C 1
ATOM 772 O O . PHE A 1 100 ? 47.637 15.490 -49.201 1.00 95.25 100 PHE A O 1
ATOM 779 N N . GLU A 1 101 ? 49.346 15.447 -47.733 1.00 95.19 101 GLU A N 1
ATOM 780 C CA . GLU A 1 101 ? 49.625 16.892 -47.744 1.00 95.19 101 GLU A CA 1
ATOM 781 C C . GLU A 1 101 ? 50.408 17.371 -48.976 1.00 95.19 101 GLU A C 1
ATOM 783 O O . GLU A 1 101 ? 50.074 18.408 -49.546 1.00 95.19 101 GLU A O 1
ATOM 788 N N . LEU A 1 102 ? 51.462 16.647 -49.380 1.00 93.44 102 LEU A N 1
ATOM 789 C CA . LEU A 1 102 ? 52.409 17.113 -50.406 1.00 93.44 102 LEU A CA 1
ATOM 790 C C . LEU A 1 102 ? 52.092 16.624 -51.824 1.00 93.44 102 LEU A C 1
ATOM 792 O O . LEU A 1 102 ? 52.628 17.167 -52.785 1.00 93.44 102 LEU A O 1
ATOM 796 N N . GLU A 1 103 ? 51.266 15.583 -51.959 1.00 88.62 103 GLU A N 1
ATOM 797 C CA . GLU A 1 103 ? 50.903 14.952 -53.238 1.00 88.62 103 GLU A CA 1
ATOM 798 C C . GLU A 1 103 ? 52.097 14.553 -54.144 1.00 88.62 103 GLU A C 1
ATOM 800 O O . GLU A 1 103 ? 51.948 14.440 -55.361 1.00 88.62 103 GLU A O 1
ATOM 805 N N . ASP A 1 104 ? 53.281 14.314 -53.567 1.00 90.00 104 ASP A N 1
ATOM 806 C CA . ASP A 1 104 ? 54.509 13.985 -54.304 1.00 90.00 104 ASP A CA 1
ATOM 807 C C . ASP A 1 104 ? 54.624 12.471 -54.574 1.00 90.00 104 ASP A C 1
ATOM 809 O O . ASP A 1 104 ? 54.582 11.635 -53.667 1.00 90.00 104 ASP A O 1
ATOM 813 N N . ALA A 1 105 ? 54.847 12.115 -55.844 1.00 86.81 105 ALA A N 1
ATOM 814 C CA . ALA A 1 105 ? 55.002 10.742 -56.323 1.00 86.81 105 ALA A CA 1
ATOM 815 C C . ALA A 1 105 ? 56.131 9.955 -55.628 1.00 86.81 105 ALA A C 1
ATOM 817 O O . ALA A 1 105 ? 56.113 8.727 -55.638 1.00 86.81 105 ALA A O 1
ATOM 818 N N . ARG A 1 106 ? 57.104 10.623 -54.994 1.00 89.81 106 ARG A N 1
ATOM 819 C CA . ARG A 1 106 ? 58.162 9.946 -54.217 1.00 89.81 106 ARG A CA 1
ATOM 820 C C . ARG A 1 106 ? 57.632 9.221 -52.976 1.00 89.81 106 ARG A C 1
ATOM 822 O O . ARG A 1 106 ? 58.262 8.268 -52.515 1.00 89.81 106 ARG A O 1
ATOM 829 N N . TRP A 1 107 ? 56.503 9.669 -52.426 1.00 87.50 107 TRP A N 1
ATOM 830 C CA . TRP A 1 107 ? 55.891 9.098 -51.221 1.00 87.50 107 TRP A CA 1
ATOM 831 C C . TRP A 1 107 ? 54.750 8.124 -51.533 1.00 87.50 107 TRP A C 1
ATOM 833 O O . TRP A 1 107 ? 54.406 7.300 -50.682 1.00 87.50 107 TRP A O 1
ATOM 843 N N . SER A 1 108 ? 54.219 8.145 -52.759 1.00 87.69 108 SER A N 1
ATOM 844 C CA . SER A 1 108 ? 53.092 7.302 -53.176 1.00 87.69 108 SER A CA 1
ATOM 845 C C . SER A 1 108 ? 53.430 5.803 -53.175 1.00 87.69 108 SER A C 1
ATOM 847 O O . SER A 1 108 ? 52.629 4.985 -52.735 1.00 87.69 108 SER A O 1
ATOM 849 N N . GLU A 1 109 ? 54.644 5.421 -53.582 1.00 88.50 109 GLU A N 1
ATOM 850 C CA . GLU A 1 109 ? 55.053 4.009 -53.601 1.00 88.50 109 GLU A CA 1
ATOM 851 C C . GLU A 1 109 ? 55.240 3.447 -52.180 1.00 88.50 109 GLU A C 1
ATOM 853 O O . GLU A 1 109 ? 54.866 2.310 -51.890 1.00 88.50 109 GLU A O 1
ATOM 858 N N . ARG A 1 110 ? 55.785 4.255 -51.259 1.00 89.69 110 ARG A N 1
ATOM 859 C CA . ARG A 1 110 ? 55.952 3.859 -49.850 1.00 89.69 110 ARG A CA 1
ATOM 860 C C . ARG A 1 110 ? 54.616 3.799 -49.117 1.00 89.69 110 ARG A C 1
ATOM 862 O O . ARG A 1 110 ? 54.399 2.857 -48.362 1.00 89.69 110 ARG A O 1
ATOM 869 N N . SER A 1 111 ? 53.735 4.772 -49.345 1.00 90.38 111 SER A N 1
ATOM 870 C CA . SER A 1 111 ? 52.391 4.786 -48.760 1.00 90.38 111 SER A CA 1
ATOM 871 C C . SER A 1 111 ? 51.546 3.618 -49.260 1.00 90.38 111 SER A C 1
ATOM 873 O O . SER A 1 111 ? 50.862 2.990 -48.460 1.00 90.38 111 SER A O 1
ATOM 875 N N . GLN A 1 112 ? 51.652 3.257 -50.542 1.00 90.19 112 GLN A N 1
ATOM 876 C CA . GLN A 1 112 ? 50.949 2.101 -51.087 1.00 90.19 112 GLN A CA 1
ATOM 877 C C . GLN A 1 112 ? 51.397 0.789 -50.435 1.00 90.19 112 GLN A C 1
ATOM 879 O O . GLN A 1 112 ? 50.545 0.046 -49.965 1.00 90.19 112 GLN A O 1
ATOM 884 N N . ARG A 1 113 ? 52.710 0.552 -50.291 1.00 89.88 113 ARG A N 1
ATOM 885 C CA . ARG A 1 113 ? 53.216 -0.643 -49.586 1.00 89.88 113 ARG A CA 1
ATOM 886 C C . ARG A 1 113 ? 52.703 -0.728 -48.143 1.00 89.88 113 ARG A C 1
ATOM 888 O O . ARG A 1 113 ? 52.278 -1.787 -47.711 1.00 89.88 113 ARG A O 1
ATOM 895 N N . GLN A 1 114 ? 52.675 0.397 -47.423 1.00 91.06 114 GLN A N 1
ATOM 896 C CA . GLN A 1 114 ? 52.140 0.450 -46.054 1.00 91.06 114 GLN A CA 1
ATOM 897 C C . GLN A 1 114 ? 50.621 0.218 -45.990 1.00 91.06 114 GLN A C 1
ATOM 899 O O . GLN A 1 114 ? 50.122 -0.332 -45.012 1.00 91.06 114 GLN A O 1
ATOM 904 N N . LEU A 1 115 ? 49.871 0.643 -47.012 1.00 90.75 115 LEU A N 1
ATOM 905 C CA . LEU A 1 115 ? 48.437 0.366 -47.119 1.00 90.75 115 LEU A CA 1
ATOM 906 C C . LEU A 1 115 ? 48.159 -1.100 -47.473 1.00 90.75 115 LEU A C 1
ATOM 908 O O . LEU A 1 115 ? 47.173 -1.643 -46.983 1.00 90.75 115 LEU A O 1
ATOM 912 N N . ASP A 1 116 ? 49.009 -1.724 -48.290 1.00 89.56 116 ASP A N 1
ATOM 913 C CA . ASP A 1 116 ? 48.913 -3.144 -48.645 1.00 89.56 116 ASP A CA 1
ATOM 914 C C . ASP A 1 116 ? 49.248 -4.044 -47.439 1.00 89.56 116 ASP A C 1
ATOM 916 O O . ASP A 1 116 ? 48.599 -5.070 -47.237 1.00 89.56 116 ASP A O 1
ATOM 920 N N . ASP A 1 117 ? 50.190 -3.615 -46.590 1.00 88.94 117 ASP A N 1
ATOM 921 C CA . ASP A 1 117 ? 50.523 -4.266 -45.314 1.00 88.94 117 ASP A CA 1
ATOM 922 C C . ASP A 1 117 ? 49.421 -4.092 -44.246 1.00 88.94 117 ASP A C 1
ATOM 924 O O . ASP A 1 117 ? 49.415 -4.785 -43.222 1.00 88.94 117 ASP A O 1
ATOM 928 N N . LEU A 1 118 ? 48.464 -3.179 -44.461 1.00 87.56 118 LEU A N 1
ATOM 929 C CA . LEU A 1 118 ? 47.359 -2.934 -43.538 1.00 87.56 118 LEU A CA 1
ATOM 930 C C . LEU A 1 118 ? 46.320 -4.058 -43.649 1.00 87.56 118 LEU A C 1
ATOM 932 O O . LEU A 1 118 ? 45.311 -3.931 -44.342 1.00 87.56 118 LEU A O 1
ATOM 936 N N . ALA A 1 119 ? 46.589 -5.155 -42.936 1.00 68.94 119 ALA A N 1
ATOM 937 C CA . ALA A 1 119 ? 45.890 -6.432 -43.057 1.00 68.94 119 ALA A CA 1
ATOM 938 C C . ALA A 1 119 ? 44.357 -6.324 -43.053 1.00 68.94 119 ALA A C 1
ATOM 940 O O . ALA A 1 119 ? 43.723 -7.023 -43.831 1.00 68.94 119 ALA A O 1
ATOM 941 N N . GLU A 1 120 ? 43.752 -5.448 -42.238 1.00 85.62 120 GLU A N 1
ATOM 942 C CA . GLU A 1 120 ? 42.310 -5.181 -42.274 1.00 85.62 120 GLU A CA 1
ATOM 943 C C . GLU A 1 120 ? 41.933 -3.912 -41.484 1.00 85.62 120 GLU A C 1
ATOM 945 O O . GLU A 1 120 ? 42.509 -3.590 -40.445 1.00 85.62 120 GLU A O 1
ATOM 950 N N . LEU A 1 121 ? 40.912 -3.184 -41.950 1.00 86.38 121 LEU A N 1
ATOM 951 C CA . LEU A 1 121 ? 40.302 -2.097 -41.172 1.00 86.38 121 LEU A CA 1
ATOM 952 C C . LEU A 1 121 ? 39.500 -2.681 -39.996 1.00 86.38 121 LEU A C 1
ATOM 954 O O . LEU A 1 121 ? 38.755 -3.638 -40.231 1.00 86.38 121 LEU A O 1
ATOM 958 N N . PRO A 1 122 ? 39.510 -2.056 -38.800 1.00 85.31 122 PRO A N 1
ATOM 959 C CA . PRO A 1 122 ? 38.854 -2.591 -37.609 1.00 85.31 122 PRO A CA 1
ATOM 960 C C . PRO A 1 122 ? 37.388 -2.953 -37.877 1.00 85.31 122 PRO A C 1
ATOM 962 O O . PRO A 1 122 ? 36.632 -2.192 -38.502 1.00 85.31 122 PRO A O 1
ATOM 965 N N . ALA A 1 123 ? 37.001 -4.148 -37.431 1.00 89.56 123 ALA A N 1
ATOM 966 C CA . ALA A 1 123 ? 35.633 -4.633 -37.524 1.00 89.56 123 ALA A CA 1
ATOM 967 C C . ALA A 1 123 ? 34.732 -3.901 -36.520 1.00 89.56 123 ALA A C 1
ATOM 969 O O . ALA A 1 123 ? 35.148 -3.534 -35.421 1.00 89.56 123 ALA A O 1
ATOM 970 N N . LEU A 1 124 ? 33.473 -3.692 -36.900 1.00 89.69 124 LEU A N 1
ATOM 971 C CA . LEU A 1 124 ? 32.477 -3.108 -36.010 1.00 89.69 124 LEU A CA 1
ATOM 972 C C . LEU A 1 124 ? 31.997 -4.190 -35.043 1.00 89.69 124 LEU A C 1
ATOM 974 O O . LEU A 1 124 ? 31.350 -5.148 -35.461 1.00 89.69 124 LEU A O 1
ATOM 978 N N . SER A 1 125 ? 32.312 -4.045 -33.757 1.00 91.00 125 SER A N 1
ATOM 979 C CA . SER A 1 125 ? 31.801 -4.958 -32.734 1.00 91.00 125 SER A CA 1
ATOM 980 C C . SER A 1 125 ? 30.341 -4.640 -32.420 1.00 91.00 125 SER A C 1
ATOM 982 O O . SER A 1 125 ? 30.010 -3.520 -32.031 1.00 91.00 125 SER A O 1
ATOM 984 N N . ALA A 1 126 ? 29.466 -5.639 -32.551 1.00 91.25 126 ALA A N 1
ATOM 985 C CA . ALA A 1 126 ? 28.058 -5.526 -32.172 1.00 91.25 126 ALA A CA 1
ATOM 986 C C . ALA A 1 126 ? 27.818 -5.766 -30.667 1.00 91.25 126 ALA A C 1
ATOM 988 O O . ALA A 1 126 ? 26.752 -5.445 -30.150 1.00 91.25 126 ALA A O 1
ATOM 989 N N . ALA A 1 127 ? 28.806 -6.284 -29.930 1.00 92.88 127 ALA A N 1
ATOM 990 C CA . ALA A 1 127 ? 28.682 -6.570 -28.498 1.00 92.88 127 ALA A CA 1
ATOM 991 C C . ALA A 1 127 ? 28.205 -5.372 -27.638 1.00 92.88 127 ALA A C 1
ATOM 993 O O . ALA A 1 127 ? 27.258 -5.544 -26.864 1.00 92.88 127 ALA A O 1
ATOM 994 N N . PRO A 1 128 ? 28.774 -4.150 -27.757 1.00 90.06 128 PRO A N 1
ATOM 995 C CA . PRO A 1 128 ? 28.314 -3.009 -26.961 1.00 90.06 128 PRO A CA 1
ATOM 996 C C . PRO A 1 128 ? 26.893 -2.559 -27.326 1.00 90.06 128 PRO A C 1
ATOM 998 O O . PRO A 1 128 ? 26.196 -2.010 -26.474 1.00 90.06 128 PRO A O 1
ATOM 1001 N N . ILE A 1 129 ? 26.453 -2.815 -28.563 1.00 92.75 129 ILE A N 1
ATOM 1002 C CA . ILE A 1 129 ? 25.104 -2.491 -29.041 1.00 92.75 129 ILE A CA 1
ATOM 1003 C C . ILE A 1 129 ? 24.079 -3.342 -28.289 1.00 92.75 129 ILE A C 1
ATOM 1005 O O . ILE A 1 129 ? 23.173 -2.803 -27.650 1.00 92.75 129 ILE A O 1
ATOM 1009 N N . TYR A 1 130 ? 24.266 -4.665 -28.294 1.00 93.69 130 TYR A N 1
ATOM 1010 C CA . TYR A 1 130 ? 23.355 -5.582 -27.610 1.00 93.69 130 TYR A CA 1
ATOM 1011 C C . TYR A 1 130 ? 23.327 -5.340 -26.101 1.00 93.69 130 TYR A C 1
ATOM 1013 O O . TYR A 1 130 ? 22.249 -5.285 -25.518 1.00 93.69 130 TYR A O 1
ATOM 1021 N N . ARG A 1 131 ? 24.485 -5.097 -25.470 1.00 95.88 131 ARG A N 1
ATOM 1022 C CA . ARG A 1 131 ? 24.566 -4.865 -24.018 1.00 95.88 131 ARG A CA 1
ATOM 1023 C C . ARG A 1 131 ? 23.752 -3.651 -23.547 1.00 95.88 131 ARG A C 1
ATOM 1025 O O . ARG A 1 131 ? 23.287 -3.650 -22.413 1.00 95.88 131 ARG A O 1
ATOM 1032 N N . ARG A 1 132 ? 23.585 -2.629 -24.393 1.00 94.19 132 ARG A N 1
ATOM 1033 C CA . ARG A 1 132 ? 22.829 -1.408 -24.059 1.00 94.19 132 ARG A CA 1
ATOM 1034 C C . ARG A 1 132 ? 21.332 -1.541 -24.340 1.00 94.19 132 ARG A C 1
ATOM 1036 O O . ARG A 1 132 ? 20.527 -1.078 -23.543 1.00 94.19 132 ARG A O 1
ATOM 1043 N N . VAL A 1 133 ? 20.956 -2.158 -25.461 1.00 96.69 133 VAL A N 1
ATOM 1044 C CA . VAL A 1 133 ? 19.560 -2.167 -25.938 1.00 96.69 133 VAL A CA 1
ATOM 1045 C C . VAL A 1 133 ? 18.756 -3.349 -25.391 1.00 96.69 133 VAL A C 1
ATOM 1047 O O . VAL A 1 133 ? 17.566 -3.206 -25.121 1.00 96.69 133 VAL A O 1
ATOM 1050 N N . LEU A 1 134 ? 19.391 -4.505 -25.184 1.00 97.31 134 LEU A N 1
ATOM 1051 C CA . LEU A 1 134 ? 18.718 -5.727 -24.737 1.00 97.31 134 LEU A CA 1
ATOM 1052 C C . LEU A 1 134 ? 17.956 -5.583 -23.402 1.00 97.31 134 LEU A C 1
ATOM 1054 O O . LEU A 1 134 ? 16.804 -6.013 -23.370 1.00 97.31 134 LEU A O 1
ATOM 1058 N N . PRO A 1 135 ? 18.490 -4.950 -22.333 1.00 98.06 135 PRO A N 1
ATOM 1059 C CA . PRO A 1 135 ? 17.714 -4.760 -21.103 1.00 98.06 135 PRO A CA 1
ATOM 1060 C C . PRO A 1 135 ? 16.509 -3.827 -21.297 1.00 98.06 135 PRO A C 1
ATOM 1062 O O . PRO A 1 135 ? 15.448 -4.081 -20.734 1.00 98.06 135 PRO A O 1
ATOM 1065 N N . ALA A 1 136 ? 16.629 -2.789 -22.133 1.00 97.75 136 ALA A N 1
ATOM 1066 C CA . ALA A 1 136 ? 15.519 -1.884 -22.430 1.00 97.75 136 ALA A CA 1
ATOM 1067 C C . ALA A 1 136 ? 14.407 -2.589 -23.225 1.00 97.75 136 ALA A C 1
ATOM 1069 O O . ALA A 1 136 ? 13.227 -2.410 -22.930 1.00 97.75 136 ALA A O 1
ATOM 1070 N N . LEU A 1 137 ? 14.775 -3.436 -24.194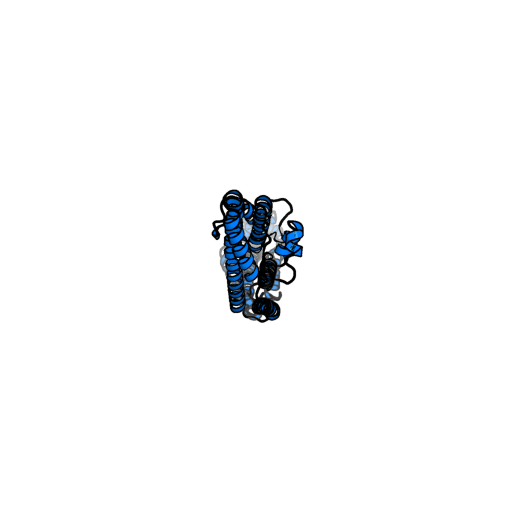 1.00 98.06 137 LEU A N 1
ATOM 1071 C CA . LEU A 1 137 ? 13.822 -4.280 -24.919 1.00 98.06 137 LEU A CA 1
ATOM 1072 C C . LEU A 1 137 ? 13.149 -5.302 -24.002 1.00 98.06 137 LEU A C 1
ATOM 1074 O O . LEU A 1 137 ? 11.940 -5.484 -24.098 1.00 98.06 137 LEU A O 1
ATOM 1078 N N . ALA A 1 138 ? 13.907 -5.939 -23.104 1.00 98.06 138 ALA A N 1
ATOM 1079 C CA . ALA A 1 138 ? 13.350 -6.863 -22.123 1.00 98.06 138 ALA A CA 1
ATOM 1080 C C . ALA A 1 138 ? 12.334 -6.152 -21.223 1.00 98.06 138 ALA A C 1
ATOM 1082 O O . ALA A 1 138 ? 11.226 -6.649 -21.056 1.00 98.06 138 ALA A O 1
ATOM 1083 N N . PHE A 1 139 ? 12.662 -4.958 -20.721 1.00 98.25 139 PHE A N 1
ATOM 1084 C CA . PHE A 1 139 ? 11.730 -4.149 -19.940 1.00 98.25 139 PHE A CA 1
ATOM 1085 C C . PHE A 1 139 ? 10.456 -3.817 -20.729 1.00 98.25 139 PHE A C 1
ATOM 1087 O O . PHE A 1 139 ? 9.368 -4.054 -20.222 1.00 98.25 139 PHE A O 1
ATOM 1094 N N . CYS A 1 140 ? 10.568 -3.381 -21.991 1.00 97.88 140 CYS A N 1
ATOM 1095 C CA . CYS A 1 140 ? 9.403 -3.155 -22.858 1.00 97.88 140 CYS A CA 1
ATOM 1096 C C . CYS A 1 140 ? 8.555 -4.422 -23.054 1.00 97.88 140 CYS A C 1
ATOM 1098 O O . CYS A 1 140 ? 7.330 -4.358 -23.085 1.00 97.88 140 CYS A O 1
ATOM 1100 N N . ALA A 1 141 ? 9.197 -5.582 -23.210 1.00 97.88 141 ALA A N 1
ATOM 1101 C CA . ALA A 1 141 ? 8.491 -6.849 -23.350 1.00 97.88 141 ALA A CA 1
ATOM 1102 C C . ALA A 1 141 ? 7.755 -7.210 -22.053 1.00 97.88 141 ALA A C 1
ATOM 1104 O O . ALA A 1 141 ? 6.573 -7.534 -22.102 1.00 97.88 141 ALA A O 1
ATOM 1105 N N . PHE A 1 142 ? 8.404 -7.085 -20.891 1.00 97.69 142 PHE A N 1
ATOM 1106 C CA . PHE A 1 142 ? 7.771 -7.314 -19.591 1.00 97.69 142 PHE A CA 1
ATOM 1107 C C . PHE A 1 142 ? 6.590 -6.367 -19.357 1.00 97.69 142 PHE A C 1
ATOM 1109 O O . PHE A 1 142 ? 5.515 -6.821 -18.972 1.00 97.69 142 PHE A O 1
ATOM 1116 N N . THR A 1 143 ? 6.740 -5.073 -19.652 1.00 96.00 143 THR A N 1
ATOM 1117 C CA . THR A 1 143 ? 5.663 -4.094 -19.449 1.00 96.00 143 THR A CA 1
ATOM 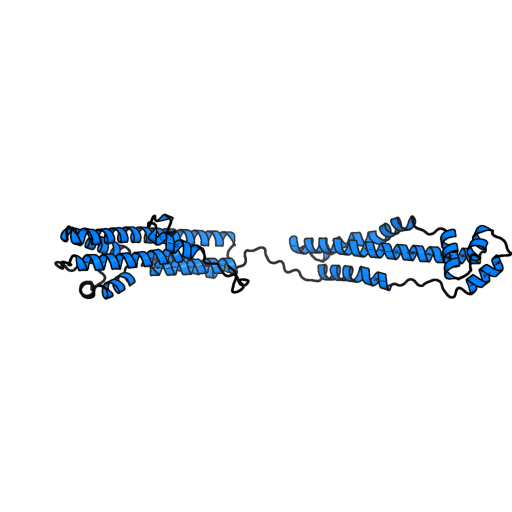1118 C C . THR A 1 143 ? 4.471 -4.292 -20.372 1.00 96.00 143 THR A C 1
ATOM 1120 O O . THR A 1 143 ? 3.413 -3.754 -20.065 1.00 96.00 143 THR A O 1
ATOM 1123 N N . LEU A 1 144 ? 4.591 -5.043 -21.471 1.00 96.38 144 LEU A N 1
ATOM 1124 C CA . LEU A 1 144 ? 3.475 -5.353 -22.373 1.00 96.38 144 LEU A CA 1
ATOM 1125 C C . LEU A 1 144 ? 2.906 -6.761 -22.161 1.00 96.38 144 LEU A C 1
ATOM 1127 O O . LEU A 1 144 ? 1.697 -6.944 -22.280 1.00 96.38 144 LEU A O 1
ATOM 1131 N N . LEU A 1 145 ? 3.752 -7.742 -21.838 1.00 97.06 145 LEU A N 1
ATOM 1132 C CA . LEU A 1 145 ? 3.364 -9.152 -21.737 1.00 97.06 145 LEU A CA 1
ATOM 1133 C C . LEU A 1 145 ? 2.865 -9.548 -20.347 1.00 97.06 145 LEU A C 1
ATOM 1135 O O . LEU A 1 145 ? 2.055 -10.465 -20.242 1.00 97.06 145 LEU A O 1
ATOM 1139 N N . VAL A 1 146 ? 3.328 -8.889 -19.281 1.00 95.88 146 VAL A N 1
ATOM 1140 C CA . VAL A 1 146 ? 2.886 -9.233 -17.925 1.00 95.88 146 VAL A CA 1
ATOM 1141 C C . VAL A 1 146 ? 1.429 -8.785 -17.743 1.00 95.88 146 VAL A C 1
ATOM 1143 O O . VAL A 1 146 ? 1.116 -7.610 -17.996 1.00 95.88 146 VAL A O 1
ATOM 1146 N N . PRO A 1 147 ? 0.516 -9.687 -17.333 1.00 92.38 147 PRO A N 1
ATOM 1147 C CA . PRO A 1 147 ? -0.835 -9.306 -16.960 1.00 92.38 147 PRO A CA 1
ATOM 1148 C C . PRO A 1 147 ? -0.764 -8.489 -15.670 1.00 92.38 147 PRO A C 1
ATOM 1150 O O . PRO A 1 147 ? -0.296 -8.965 -14.641 1.00 92.38 147 PRO A O 1
ATOM 1153 N N . LEU A 1 148 ? -1.197 -7.234 -15.743 1.00 88.81 148 LEU A N 1
ATOM 1154 C CA . LEU A 1 148 ? -1.364 -6.396 -14.565 1.00 88.81 148 LEU A CA 1
ATOM 1155 C C . LEU A 1 148 ? -2.780 -6.649 -14.062 1.00 88.81 148 LEU A C 1
ATOM 1157 O O . LEU A 1 148 ? -3.742 -6.147 -14.643 1.00 88.81 148 LEU A O 1
ATOM 1161 N N . THR A 1 149 ? -2.908 -7.477 -13.028 1.00 79.81 149 THR A N 1
ATOM 1162 C CA . THR A 1 149 ? -4.141 -7.554 -12.247 1.00 79.81 149 THR A CA 1
ATOM 1163 C C . THR A 1 149 ? -4.344 -6.190 -11.610 1.00 79.81 149 THR A C 1
ATOM 1165 O O . THR A 1 149 ? -3.538 -5.766 -10.780 1.00 79.81 149 THR A O 1
ATOM 1168 N N . ARG A 1 150 ? -5.384 -5.466 -12.033 1.00 69.69 150 ARG A N 1
ATOM 1169 C CA . ARG A 1 150 ? -5.834 -4.305 -11.271 1.00 69.69 150 ARG A CA 1
ATOM 1170 C C . ARG A 1 150 ? -6.297 -4.851 -9.925 1.00 69.69 150 ARG A C 1
ATOM 1172 O O . ARG A 1 150 ? -7.234 -5.641 -9.897 1.00 69.69 150 ARG A O 1
ATOM 1179 N N . ALA A 1 151 ? -5.628 -4.461 -8.845 1.00 62.94 151 ALA A N 1
ATOM 1180 C CA . ALA A 1 151 ? -6.306 -4.461 -7.562 1.00 62.94 151 ALA A CA 1
ATOM 1181 C C . ALA A 1 151 ? -7.476 -3.494 -7.743 1.00 62.94 151 ALA A C 1
ATOM 1183 O O . ALA A 1 151 ? -7.255 -2.340 -8.129 1.00 62.94 151 ALA A O 1
ATOM 1184 N N . GLU A 1 152 ? -8.707 -3.984 -7.616 1.00 62.19 152 GLU A N 1
ATOM 1185 C CA . GLU A 1 152 ? -9.846 -3.081 -7.555 1.00 62.19 152 GLU A CA 1
ATOM 1186 C C . GLU A 1 152 ? -9.557 -2.098 -6.416 1.00 62.19 152 GLU A C 1
ATOM 1188 O O . GLU A 1 152 ? -9.160 -2.538 -5.334 1.00 62.19 152 GLU A O 1
ATOM 1193 N N . PRO A 1 153 ? -9.614 -0.779 -6.663 1.00 58.22 153 PRO A N 1
ATOM 1194 C CA . PRO A 1 153 ? -9.436 0.207 -5.613 1.00 58.22 153 PRO A CA 1
ATOM 1195 C C . PRO A 1 153 ? -10.653 0.126 -4.687 1.00 58.22 153 PRO A C 1
ATOM 1197 O O . PRO A 1 153 ? -11.605 0.883 -4.825 1.00 58.22 153 PRO A O 1
ATOM 1200 N N . GLY A 1 154 ? -10.625 -0.845 -3.784 1.00 61.47 154 GLY A N 1
ATOM 1201 C CA . GLY A 1 154 ? -11.542 -1.011 -2.675 1.00 61.47 154 GLY A CA 1
ATOM 1202 C C . GLY A 1 154 ? -10.728 -1.125 -1.386 1.00 61.47 154 GLY A C 1
ATOM 1203 O O . GLY A 1 154 ? -9.596 -1.624 -1.426 1.00 61.47 154 GLY A O 1
ATOM 1204 N N . PRO A 1 155 ? -11.242 -0.627 -0.250 1.00 64.38 155 PRO A N 1
ATOM 1205 C CA . PRO A 1 155 ? -10.666 -0.948 1.053 1.00 64.38 155 PRO A CA 1
ATOM 1206 C C . PRO A 1 155 ? -10.538 -2.469 1.175 1.00 64.38 155 PRO A C 1
ATOM 1208 O O . PRO A 1 155 ? -11.426 -3.204 0.744 1.00 64.38 155 PRO A O 1
ATOM 1211 N N . SER A 1 156 ? -9.409 -2.949 1.698 1.00 71.81 156 SER A N 1
ATOM 1212 C CA . SER A 1 156 ? -9.223 -4.386 1.874 1.00 71.81 156 SER A CA 1
ATOM 1213 C C . SER A 1 156 ? -10.336 -4.917 2.775 1.00 71.81 156 SER A C 1
ATOM 1215 O O . SER A 1 156 ? -10.612 -4.328 3.820 1.00 71.81 156 SER A O 1
ATOM 1217 N N . THR A 1 157 ? -10.971 -6.023 2.384 1.00 80.50 157 THR A N 1
ATOM 1218 C CA . THR A 1 157 ? -12.041 -6.681 3.160 1.00 80.50 157 THR A CA 1
ATOM 1219 C C . THR A 1 157 ? -11.626 -6.922 4.614 1.00 80.50 157 THR A C 1
ATOM 1221 O O . THR A 1 157 ? -12.424 -6.752 5.530 1.00 80.50 157 THR A O 1
ATOM 1224 N N . SER A 1 158 ? -10.329 -7.145 4.840 1.00 85.56 158 SER A N 1
ATOM 1225 C CA . SER A 1 158 ? -9.707 -7.262 6.160 1.00 85.56 158 SER A CA 1
ATOM 1226 C C . SER A 1 158 ? -9.949 -6.072 7.101 1.00 85.56 158 SER A C 1
ATOM 1228 O O . SER A 1 158 ? -9.972 -6.256 8.316 1.00 85.56 158 SER A O 1
ATOM 1230 N N . LEU A 1 159 ? -10.094 -4.844 6.585 1.00 88.12 159 LEU A N 1
ATOM 1231 C CA . LEU A 1 159 ? -10.398 -3.674 7.417 1.00 88.12 159 LEU A CA 1
ATOM 1232 C C . LEU A 1 159 ? -11.833 -3.740 7.945 1.00 88.12 159 LEU A C 1
ATOM 1234 O O . LEU A 1 159 ? -12.059 -3.447 9.117 1.00 88.12 159 LEU A O 1
ATOM 1238 N N . PHE A 1 160 ? -12.780 -4.167 7.107 1.00 92.38 160 PHE A N 1
ATOM 1239 C CA . PHE A 1 160 ? -14.172 -4.345 7.512 1.00 92.38 160 PHE A CA 1
ATOM 1240 C C . PHE A 1 160 ? -14.333 -5.512 8.477 1.00 92.38 160 PHE A C 1
ATOM 1242 O O . PHE A 1 160 ? -14.983 -5.352 9.503 1.00 92.38 160 PHE A O 1
ATOM 1249 N N . GLU A 1 161 ? -13.686 -6.646 8.206 1.00 93.69 161 GLU A N 1
ATOM 1250 C CA . GLU A 1 161 ? -13.700 -7.812 9.096 1.00 93.69 161 GLU A CA 1
ATOM 1251 C C . GLU A 1 161 ? -13.208 -7.454 10.504 1.00 93.69 161 GLU A C 1
ATOM 1253 O O . GLU A 1 161 ? -13.857 -7.797 11.489 1.00 93.69 161 GLU A O 1
ATOM 1258 N N . ARG A 1 162 ? -12.102 -6.701 10.615 1.00 93.62 162 ARG A N 1
ATOM 1259 C CA . ARG A 1 162 ? -11.585 -6.227 11.911 1.00 93.62 162 ARG A CA 1
ATOM 1260 C C . ARG A 1 162 ? -12.552 -5.270 12.607 1.00 93.62 162 ARG A C 1
ATOM 1262 O O . ARG A 1 162 ? -12.736 -5.371 13.815 1.00 93.62 162 ARG A O 1
ATOM 1269 N N . ALA A 1 163 ? -13.165 -4.348 11.864 1.00 94.38 163 ALA A N 1
ATOM 1270 C CA . ALA A 1 163 ? -14.133 -3.411 12.428 1.00 94.38 163 ALA A CA 1
ATOM 1271 C C . ALA A 1 163 ? -15.397 -4.129 12.935 1.00 94.38 163 ALA A C 1
ATOM 1273 O O . ALA A 1 163 ? -15.863 -3.839 14.034 1.00 94.38 163 ALA A O 1
ATOM 1274 N N . ILE A 1 164 ? -15.913 -5.100 12.175 1.00 96.31 164 ILE A N 1
ATOM 1275 C CA . ILE A 1 164 ? -17.072 -5.919 12.555 1.00 96.31 164 ILE A CA 1
ATOM 1276 C C . ILE A 1 164 ? -16.738 -6.811 13.757 1.00 96.31 164 ILE A C 1
ATOM 1278 O O . ILE A 1 164 ? -17.535 -6.889 14.689 1.00 96.31 164 ILE A O 1
ATOM 1282 N N . ALA A 1 165 ? -15.551 -7.424 13.788 1.00 96.25 165 ALA A N 1
ATOM 1283 C CA . ALA A 1 165 ? -15.088 -8.184 14.949 1.00 96.25 165 ALA A CA 1
ATOM 1284 C C . ALA A 1 165 ? -15.033 -7.306 16.210 1.00 96.25 165 ALA A C 1
ATOM 1286 O O . ALA A 1 165 ? -15.577 -7.687 17.242 1.00 96.25 165 ALA A O 1
ATOM 1287 N N . GLY A 1 166 ? -14.492 -6.086 16.100 1.00 95.25 166 GLY A N 1
ATOM 1288 C CA . GLY A 1 166 ? -14.474 -5.126 17.206 1.00 95.25 166 GLY A CA 1
ATOM 1289 C C . GLY A 1 166 ? -15.871 -4.718 17.693 1.00 95.25 166 GLY A C 1
ATOM 1290 O O . GLY A 1 166 ? -16.066 -4.535 18.891 1.00 95.25 166 GLY A O 1
ATOM 1291 N N . LEU A 1 167 ? -16.864 -4.620 16.799 1.00 96.75 167 LEU A N 1
ATOM 1292 C CA . LEU A 1 167 ? -18.268 -4.409 17.187 1.00 96.75 167 LEU A CA 1
ATOM 1293 C C . LEU A 1 167 ? -18.841 -5.613 17.950 1.00 96.75 167 LEU A C 1
ATOM 1295 O O . LEU A 1 167 ? -19.609 -5.429 18.894 1.00 96.75 167 LEU A O 1
ATOM 1299 N N . GLY A 1 168 ? -18.458 -6.833 17.563 1.00 96.56 168 GLY A N 1
ATOM 1300 C CA . GLY A 1 168 ? -18.798 -8.060 18.284 1.00 96.56 168 GLY A CA 1
ATOM 1301 C C . GLY A 1 168 ? -18.219 -8.080 19.700 1.00 96.56 168 GLY A C 1
ATOM 1302 O O . GLY A 1 168 ? -18.954 -8.341 20.652 1.00 96.56 168 GLY A O 1
ATOM 1303 N N . ASP A 1 169 ? -16.943 -7.720 19.848 1.00 95.25 169 ASP A N 1
ATOM 1304 C CA . ASP A 1 169 ? -16.271 -7.623 21.151 1.00 95.25 169 ASP A CA 1
ATOM 1305 C C . ASP A 1 169 ? -16.912 -6.542 22.038 1.00 95.25 169 ASP A C 1
ATOM 1307 O O . ASP A 1 169 ? -17.152 -6.763 23.225 1.00 95.25 169 ASP A O 1
ATOM 1311 N N . GLN A 1 170 ? -17.264 -5.390 21.458 1.00 95.81 170 GLN A N 1
ATOM 1312 C CA . GLN A 1 170 ? -17.984 -4.315 22.148 1.00 95.81 170 GLN A CA 1
ATOM 1313 C C . GLN A 1 170 ? -19.359 -4.756 22.648 1.00 95.81 170 GLN A C 1
ATOM 1315 O O . GLN A 1 170 ? -19.716 -4.480 23.792 1.00 95.81 170 GLN A O 1
ATOM 1320 N N . LEU A 1 171 ? -20.131 -5.451 21.812 1.00 96.00 171 LEU A N 1
ATOM 1321 C CA . LEU A 1 171 ? -21.436 -5.978 22.202 1.00 96.00 171 LEU A CA 1
ATOM 1322 C C . LEU A 1 171 ? -21.308 -7.045 23.299 1.00 96.00 171 LEU A C 1
ATOM 1324 O O . LEU A 1 171 ? -22.110 -7.055 24.231 1.00 96.00 171 LEU A O 1
ATOM 1328 N N . ALA A 1 172 ? -20.307 -7.924 23.211 1.00 93.75 172 ALA A N 1
ATOM 1329 C CA . ALA A 1 172 ? -20.043 -8.932 24.233 1.00 93.75 172 ALA A CA 1
ATOM 1330 C C . ALA A 1 172 ? -19.691 -8.288 25.583 1.00 93.75 172 ALA A C 1
ATOM 1332 O O . ALA A 1 172 ? -20.299 -8.635 26.593 1.00 93.75 172 ALA A O 1
ATOM 1333 N N . ALA A 1 173 ? -18.792 -7.299 25.586 1.00 92.62 173 ALA A N 1
ATOM 1334 C CA . ALA A 1 173 ? -18.431 -6.554 26.791 1.00 92.62 173 ALA A CA 1
ATOM 1335 C C . ALA A 1 173 ? -19.628 -5.792 27.383 1.00 92.62 173 ALA A C 1
ATOM 1337 O O . ALA A 1 173 ? -19.805 -5.761 28.598 1.00 92.62 173 ALA A O 1
ATOM 1338 N N . LEU A 1 174 ? -20.483 -5.205 26.539 1.00 93.44 174 LEU A N 1
ATOM 1339 C CA . LEU A 1 174 ? -21.695 -4.531 27.000 1.00 93.44 174 LEU A CA 1
ATOM 1340 C C . LEU A 1 174 ? -22.670 -5.512 27.668 1.00 93.44 174 LEU A C 1
ATOM 1342 O O . LEU A 1 174 ? -23.156 -5.210 28.753 1.00 93.44 174 LEU A O 1
ATOM 1346 N N . ASN A 1 175 ? -22.895 -6.687 27.069 1.00 92.12 175 ASN A N 1
ATOM 1347 C CA . ASN A 1 175 ? -23.754 -7.743 27.626 1.00 92.12 175 ASN A CA 1
ATOM 1348 C C . ASN A 1 175 ? -23.206 -8.348 28.928 1.00 92.12 175 ASN A C 1
ATOM 1350 O O . ASN A 1 175 ? -23.976 -8.781 29.779 1.00 92.12 175 ASN A O 1
ATOM 1354 N N . GLU A 1 176 ? -21.883 -8.403 29.088 1.00 89.56 176 GLU A N 1
ATOM 1355 C CA . GLU A 1 176 ? -21.253 -8.856 30.333 1.00 89.56 176 GLU A CA 1
ATOM 1356 C C . GLU A 1 176 ? -21.458 -7.842 31.468 1.00 89.56 176 GLU A C 1
ATOM 1358 O O . GLU A 1 176 ? -21.525 -8.203 32.646 1.00 89.56 176 GLU A O 1
ATOM 1363 N N . VAL A 1 177 ? -21.540 -6.553 31.137 1.00 87.56 177 VAL A N 1
ATOM 1364 C CA . VAL A 1 177 ? -21.668 -5.482 32.129 1.00 87.56 177 VAL A CA 1
ATOM 1365 C C . VAL A 1 177 ? -23.117 -5.187 32.477 1.00 87.56 177 VAL A C 1
ATOM 1367 O O . VAL A 1 177 ? -23.431 -5.001 33.652 1.00 87.56 177 VAL A O 1
ATOM 1370 N N . VAL A 1 178 ? -23.987 -5.153 31.474 1.00 87.00 178 VAL A N 1
ATOM 1371 C CA . VAL A 1 178 ? -25.410 -4.870 31.614 1.00 87.00 178 VAL A CA 1
ATOM 1372 C C . VAL A 1 178 ? -26.189 -5.975 30.931 1.00 87.00 178 VAL A C 1
ATOM 1374 O O . VAL A 1 178 ? -25.988 -6.241 29.749 1.00 87.00 178 VAL A O 1
ATOM 1377 N N . GLU A 1 179 ? -27.127 -6.576 31.658 1.00 86.62 179 GLU A N 1
ATOM 1378 C CA . GLU A 1 179 ? -28.162 -7.415 31.064 1.00 86.62 179 GLU A CA 1
ATOM 1379 C C . GLU A 1 179 ? -29.062 -6.511 30.210 1.00 86.62 179 GLU A C 1
ATOM 1381 O O . GLU A 1 179 ? -30.026 -5.910 30.690 1.00 86.62 179 GLU A O 1
ATOM 1386 N N . LEU A 1 180 ? -28.673 -6.338 28.944 1.00 86.25 180 LEU A N 1
ATOM 1387 C CA . LEU A 1 180 ? -29.472 -5.629 27.958 1.00 86.25 180 LEU A CA 1
ATOM 1388 C C . LEU A 1 180 ? -30.834 -6.312 27.834 1.00 86.25 180 LEU A C 1
ATOM 1390 O O . LEU A 1 180 ? -30.946 -7.537 27.930 1.00 86.25 180 LEU A O 1
ATOM 1394 N N . ASP A 1 181 ? -31.863 -5.518 27.539 1.00 90.38 181 ASP A N 1
ATOM 1395 C CA . ASP A 1 181 ? -33.157 -6.071 27.156 1.00 90.38 181 ASP A CA 1
ATOM 1396 C C . ASP A 1 181 ? -32.964 -7.076 26.009 1.00 90.38 181 ASP A C 1
ATOM 1398 O O . ASP A 1 181 ? -32.289 -6.784 25.015 1.00 90.38 181 ASP A O 1
ATOM 1402 N N . GLU A 1 182 ? -33.549 -8.267 26.156 1.00 90.88 182 GLU A N 1
ATOM 1403 C CA . GLU A 1 182 ? -33.329 -9.393 25.245 1.00 90.88 182 GLU A CA 1
ATOM 1404 C C . GLU A 1 182 ? -33.613 -9.005 23.783 1.00 90.88 182 GLU A C 1
ATOM 1406 O O . GLU A 1 182 ? -32.910 -9.446 22.870 1.00 90.88 182 GLU A O 1
ATOM 1411 N N . VAL A 1 183 ? -34.593 -8.123 23.547 1.00 93.25 183 VAL A N 1
ATOM 1412 C CA . VAL A 1 183 ? -34.934 -7.644 22.202 1.00 93.25 183 VAL A CA 1
ATOM 1413 C C . VAL A 1 183 ? -33.824 -6.758 21.639 1.00 93.25 183 VAL A C 1
ATOM 1415 O O . VAL A 1 183 ? -33.465 -6.901 20.469 1.00 93.25 183 VAL A O 1
ATOM 1418 N N . VAL A 1 184 ? -33.255 -5.866 22.454 1.00 92.38 184 VAL A N 1
ATOM 1419 C CA . VAL A 1 184 ? -32.165 -4.965 22.046 1.00 92.38 184 VAL A CA 1
ATOM 1420 C C . VAL A 1 184 ? -30.878 -5.749 21.795 1.00 92.38 184 VAL A C 1
ATOM 1422 O O . VAL A 1 184 ? -30.234 -5.547 20.762 1.00 92.38 184 VAL A O 1
ATOM 1425 N N . ALA A 1 185 ? -30.536 -6.687 22.681 1.00 93.12 185 ALA A N 1
ATOM 1426 C CA . ALA A 1 185 ? -29.364 -7.547 22.530 1.00 93.12 185 ALA A CA 1
ATOM 1427 C C . ALA A 1 185 ? -29.433 -8.374 21.235 1.00 93.12 185 ALA A C 1
ATOM 1429 O O . ALA A 1 185 ? -28.479 -8.387 20.452 1.00 93.12 185 ALA A O 1
ATOM 1430 N N . GLN A 1 186 ? -30.582 -9.006 20.964 1.00 95.69 186 GLN A N 1
ATOM 1431 C CA . GLN A 1 186 ? -30.802 -9.770 19.732 1.00 95.69 186 GLN A CA 1
ATOM 1432 C C . GLN A 1 186 ? -30.778 -8.880 18.484 1.00 95.69 186 GLN A C 1
ATOM 1434 O O . GLN A 1 186 ? -30.241 -9.289 17.454 1.00 95.69 186 GLN A O 1
ATOM 1439 N N . GLU A 1 187 ? -31.329 -7.663 18.552 1.00 96.25 187 GLU A N 1
ATOM 1440 C CA . GLU A 1 187 ? -31.287 -6.713 17.437 1.00 96.25 187 GLU A CA 1
ATOM 1441 C C . GLU A 1 187 ? -29.843 -6.321 17.089 1.00 96.25 187 GLU A C 1
ATOM 1443 O O . GLU A 1 187 ? -29.468 -6.326 15.916 1.00 96.25 187 GLU A O 1
ATOM 1448 N N . LEU A 1 188 ? -29.025 -5.986 18.092 1.00 96.19 188 LEU A N 1
ATOM 1449 C CA . LEU A 1 188 ? -27.628 -5.598 17.894 1.00 96.19 188 LEU A CA 1
ATOM 1450 C C . LEU A 1 188 ? -26.787 -6.770 17.380 1.00 96.19 188 LEU A C 1
ATOM 1452 O O . LEU A 1 188 ? -26.054 -6.597 16.407 1.00 96.19 188 LEU A O 1
ATOM 1456 N N . ALA A 1 189 ? -26.944 -7.959 17.969 1.00 96.88 189 ALA A N 1
ATOM 1457 C CA . ALA A 1 189 ? -26.240 -9.167 17.540 1.00 96.88 189 ALA A CA 1
ATOM 1458 C C . ALA A 1 189 ? -26.550 -9.503 16.078 1.00 96.88 189 ALA A C 1
ATOM 1460 O O . ALA A 1 189 ? -25.638 -9.716 15.280 1.00 96.88 189 ALA A O 1
ATOM 1461 N N . ARG A 1 190 ? -27.832 -9.445 15.702 1.00 97.44 190 ARG A N 1
ATOM 1462 C CA . ARG A 1 190 ? -28.263 -9.672 14.324 1.00 97.44 190 ARG A CA 1
ATOM 1463 C C . ARG A 1 190 ? -27.675 -8.649 13.356 1.00 97.44 190 ARG A C 1
ATOM 1465 O O . ARG A 1 190 ? -27.279 -9.023 12.264 1.00 97.44 190 ARG A O 1
ATOM 1472 N N . ARG A 1 191 ? -27.576 -7.372 13.741 1.00 96.94 191 ARG A N 1
ATOM 1473 C CA . ARG A 1 191 ? -26.942 -6.350 12.890 1.00 96.94 191 ARG A CA 1
ATOM 1474 C C . ARG A 1 191 ? -25.445 -6.605 12.688 1.00 96.94 191 ARG A C 1
ATOM 1476 O O . ARG A 1 191 ? -24.960 -6.373 11.588 1.00 96.94 191 ARG A O 1
ATOM 1483 N N . VAL A 1 192 ? -24.719 -7.066 13.712 1.00 97.06 192 VAL A N 1
ATOM 1484 C CA . VAL A 1 192 ? -23.301 -7.457 13.567 1.00 97.06 192 VAL A CA 1
ATOM 1485 C C . VAL A 1 192 ? -23.172 -8.650 12.613 1.00 97.06 192 VAL A C 1
ATOM 1487 O O . VAL A 1 192 ? -22.332 -8.622 11.715 1.00 97.06 192 VAL A O 1
ATOM 1490 N N . GLU A 1 193 ? -24.026 -9.664 12.771 1.00 97.25 193 GLU A N 1
ATOM 1491 C CA . GLU A 1 193 ? -24.059 -10.852 11.907 1.00 97.25 193 GLU A CA 1
ATOM 1492 C C . GLU A 1 193 ? -24.405 -10.489 10.454 1.00 97.25 193 GLU A C 1
ATOM 1494 O O . GLU A 1 193 ? -23.671 -10.863 9.540 1.00 97.25 193 GLU A O 1
ATOM 1499 N N . ASP A 1 194 ? -25.435 -9.663 10.240 1.00 96.19 194 ASP A N 1
ATOM 1500 C CA . ASP A 1 194 ? -25.830 -9.171 8.916 1.00 96.19 194 ASP A CA 1
ATOM 1501 C C . ASP A 1 194 ? -24.667 -8.418 8.227 1.00 96.19 194 ASP A C 1
ATOM 1503 O O . ASP A 1 194 ? -24.482 -8.542 7.015 1.00 96.19 194 ASP A O 1
ATOM 1507 N N . LEU A 1 195 ? -23.852 -7.649 8.965 1.00 95.88 195 LEU A N 1
ATOM 1508 C CA . LEU A 1 195 ? -22.667 -6.980 8.405 1.00 95.88 195 LEU A CA 1
ATOM 1509 C C . LEU A 1 195 ? -21.557 -7.976 8.047 1.00 95.88 195 LEU A C 1
ATOM 1511 O O . LEU A 1 195 ? -20.927 -7.831 6.998 1.00 95.88 195 LEU A O 1
ATOM 1515 N N . ALA A 1 196 ? -21.337 -8.995 8.881 1.00 95.06 196 ALA A N 1
ATOM 1516 C CA . ALA A 1 196 ? -20.347 -10.040 8.630 1.00 95.06 196 ALA A CA 1
ATOM 1517 C C . ALA A 1 196 ? -20.693 -10.874 7.385 1.00 95.06 196 ALA A C 1
ATOM 1519 O O . ALA A 1 196 ? -19.823 -11.130 6.554 1.00 95.06 196 ALA A O 1
ATOM 1520 N N . GLU A 1 197 ? -21.963 -11.251 7.216 1.00 95.25 197 GLU A N 1
ATOM 1521 C CA . GLU A 1 197 ? -22.422 -12.033 6.061 1.00 95.25 197 GLU A CA 1
ATOM 1522 C C . GLU A 1 197 ? -22.340 -11.255 4.738 1.00 95.25 197 GLU A C 1
ATOM 1524 O O . GLU A 1 197 ? -22.168 -11.853 3.674 1.00 95.25 197 GLU A O 1
ATOM 1529 N N . ASN A 1 198 ? -22.446 -9.923 4.787 1.00 92.56 198 ASN A N 1
ATOM 1530 C CA . ASN A 1 198 ? -22.510 -9.069 3.598 1.00 92.56 198 ASN A CA 1
ATOM 1531 C C . ASN A 1 198 ? -21.203 -8.318 3.285 1.00 92.56 198 ASN A C 1
ATOM 1533 O O . ASN A 1 198 ? -21.207 -7.444 2.413 1.00 92.56 198 ASN A O 1
ATOM 1537 N N . VAL A 1 199 ? -20.083 -8.658 3.935 1.00 91.19 199 VAL A N 1
ATOM 1538 C CA . VAL A 1 199 ? -18.807 -7.927 3.789 1.00 91.19 199 VAL A CA 1
ATOM 1539 C C . VAL A 1 199 ? -18.264 -7.894 2.358 1.00 91.19 199 VAL A C 1
ATOM 1541 O O . VAL A 1 199 ? -17.737 -6.872 1.926 1.00 91.19 199 VAL A O 1
ATOM 1544 N N . ASP A 1 200 ? -18.471 -8.969 1.595 1.00 86.31 200 ASP A N 1
ATOM 1545 C CA . ASP A 1 200 ? -17.986 -9.091 0.214 1.00 86.31 200 ASP A CA 1
ATOM 1546 C C . ASP A 1 200 ? -18.943 -8.488 -0.828 1.00 86.31 200 ASP A C 1
ATOM 1548 O O . ASP A 1 200 ? -18.556 -8.252 -1.974 1.00 86.31 200 ASP A O 1
ATOM 1552 N N . ALA A 1 201 ? -20.211 -8.286 -0.461 1.00 81.81 201 ALA A N 1
ATOM 1553 C CA . ALA A 1 201 ? -21.277 -7.905 -1.389 1.00 81.81 201 ALA A CA 1
ATOM 1554 C C . ALA A 1 201 ? -21.713 -6.438 -1.252 1.00 81.81 201 ALA A C 1
ATOM 1556 O O . ALA A 1 201 ? -22.325 -5.895 -2.177 1.00 81.81 201 ALA A O 1
ATOM 1557 N N . ALA A 1 202 ? -21.438 -5.808 -0.108 1.00 81.69 202 ALA A N 1
ATOM 1558 C CA . ALA A 1 202 ? -21.875 -4.452 0.184 1.00 81.69 202 ALA A CA 1
ATOM 1559 C C . ALA A 1 202 ? -21.015 -3.387 -0.515 1.00 81.69 202 ALA A C 1
ATOM 1561 O O . ALA A 1 202 ? -19.807 -3.530 -0.700 1.00 81.69 202 ALA A O 1
ATOM 1562 N N . GLU A 1 203 ? -21.649 -2.267 -0.864 1.00 88.62 203 GLU A N 1
ATOM 1563 C CA . GLU A 1 203 ? -20.936 -1.067 -1.290 1.00 88.62 203 GLU A CA 1
ATOM 1564 C C . GLU A 1 203 ? -20.088 -0.531 -0.116 1.00 88.62 203 GLU A C 1
ATOM 1566 O O . GLU A 1 203 ? -20.627 -0.371 0.984 1.00 88.62 203 GLU A O 1
ATOM 1571 N N . PRO A 1 204 ? -18.788 -0.230 -0.311 1.00 88.75 204 PRO A N 1
ATOM 1572 C CA . PRO A 1 204 ? -17.890 0.151 0.782 1.00 88.75 204 PRO A CA 1
ATOM 1573 C C . PRO A 1 204 ? -18.381 1.332 1.624 1.00 88.75 204 PRO A C 1
ATOM 1575 O O . PRO A 1 204 ? -18.215 1.332 2.841 1.00 88.75 204 PRO A O 1
ATOM 1578 N N . GLU A 1 205 ? -18.996 2.333 0.990 1.00 90.19 205 GLU A N 1
ATOM 1579 C CA . GLU A 1 205 ? -19.518 3.518 1.680 1.00 90.19 205 GLU A CA 1
ATOM 1580 C C . GLU A 1 205 ? -20.697 3.162 2.595 1.00 90.19 205 GLU A C 1
ATOM 1582 O O . GLU A 1 205 ? -20.716 3.560 3.758 1.00 90.19 205 GLU A O 1
ATOM 1587 N N . ALA A 1 206 ? -21.630 2.340 2.106 1.00 91.50 206 ALA A N 1
ATOM 1588 C CA . ALA A 1 206 ? -22.768 1.869 2.892 1.00 91.50 206 ALA A CA 1
ATOM 1589 C C . ALA A 1 206 ? -22.325 0.975 4.062 1.00 91.50 206 ALA A C 1
ATOM 1591 O O . ALA A 1 206 ? -22.902 1.047 5.147 1.00 91.50 206 ALA A O 1
ATOM 1592 N N . MET A 1 207 ? -21.281 0.161 3.863 1.00 93.50 207 MET A N 1
ATOM 1593 C CA . MET A 1 207 ? -20.705 -0.669 4.924 1.00 93.50 207 MET A CA 1
ATOM 1594 C C . MET A 1 207 ? -20.095 0.187 6.043 1.00 93.50 207 MET A C 1
ATOM 1596 O O . MET A 1 207 ? -20.348 -0.072 7.219 1.00 93.50 207 MET A O 1
ATOM 1600 N N . LEU A 1 208 ? -19.338 1.236 5.697 1.00 93.62 208 LEU A N 1
ATOM 1601 C CA . LEU A 1 208 ? -18.779 2.165 6.688 1.00 93.62 208 LEU A CA 1
ATOM 1602 C C . LEU A 1 208 ? -19.876 2.890 7.473 1.00 93.62 208 LEU A C 1
ATOM 1604 O O . LEU A 1 208 ? -19.810 2.939 8.698 1.00 93.62 208 LEU A O 1
ATOM 1608 N N . GLU A 1 209 ? -20.906 3.395 6.792 1.00 95.62 209 GLU A N 1
ATOM 1609 C CA . GLU A 1 209 ? -22.030 4.068 7.452 1.00 95.62 209 GLU A CA 1
ATOM 1610 C C . GLU A 1 209 ? -22.770 3.128 8.417 1.00 95.62 209 GLU A C 1
ATOM 1612 O O . GLU A 1 209 ? -23.132 3.526 9.527 1.00 95.62 209 GLU A O 1
ATOM 1617 N N . ALA A 1 210 ? -22.958 1.863 8.033 1.00 96.06 210 ALA A N 1
ATOM 1618 C CA . ALA A 1 210 ? -23.603 0.874 8.887 1.00 96.06 210 ALA A CA 1
ATOM 1619 C C . ALA A 1 210 ? -22.754 0.516 10.122 1.00 96.06 210 ALA A C 1
ATOM 1621 O O . ALA A 1 210 ? -23.298 0.436 11.227 1.00 96.06 210 ALA A O 1
ATOM 1622 N N . ILE A 1 211 ? -21.434 0.362 9.956 1.00 96.38 211 ILE A N 1
ATOM 1623 C CA . ILE A 1 211 ? -20.482 0.156 11.060 1.00 96.38 211 ILE A CA 1
ATOM 1624 C C . ILE A 1 211 ? -20.517 1.347 12.023 1.00 96.38 211 ILE A C 1
ATOM 1626 O O . ILE A 1 211 ? -20.656 1.150 13.230 1.00 96.38 211 ILE A O 1
ATOM 1630 N N . ASP A 1 212 ? -20.451 2.576 11.509 1.00 96.88 212 ASP A N 1
ATOM 1631 C CA . ASP A 1 212 ? -20.470 3.792 12.328 1.00 96.88 212 ASP A CA 1
ATOM 1632 C C . ASP A 1 212 ? -21.800 3.956 13.072 1.00 96.88 212 ASP A C 1
ATOM 1634 O O . ASP A 1 212 ? -21.812 4.277 14.263 1.00 96.88 212 ASP A O 1
ATOM 1638 N N . SER A 1 213 ? -22.925 3.675 12.408 1.00 97.25 213 SER A N 1
ATOM 1639 C CA . SER A 1 213 ? -24.251 3.701 13.031 1.00 97.25 213 SER A CA 1
ATOM 1640 C C . SER A 1 213 ? -24.363 2.686 14.172 1.00 97.25 213 SER A C 1
ATOM 1642 O O . SER A 1 213 ? -24.881 3.012 15.245 1.00 97.25 213 SER A O 1
ATOM 1644 N N . LEU A 1 214 ? -23.852 1.467 13.971 1.00 97.00 214 LEU A N 1
ATOM 1645 C CA . LEU A 1 214 ? -23.881 0.424 14.992 1.00 97.00 214 LEU A CA 1
ATOM 1646 C C . LEU A 1 214 ? -22.945 0.751 16.159 1.00 97.00 214 LEU A C 1
ATOM 1648 O O . LEU A 1 214 ? -23.353 0.633 17.315 1.00 97.00 214 LEU A O 1
ATOM 1652 N N . ARG A 1 215 ? -21.742 1.260 15.869 1.00 97.06 215 ARG A N 1
ATOM 1653 C CA . ARG A 1 215 ? -20.796 1.752 16.877 1.00 97.06 215 ARG A CA 1
ATOM 1654 C C . ARG A 1 215 ? -21.396 2.879 17.709 1.00 97.06 215 ARG A C 1
ATOM 1656 O O . ARG A 1 215 ? -21.254 2.889 18.928 1.00 97.06 215 ARG A O 1
ATOM 1663 N N . GLN A 1 216 ? -22.081 3.826 17.067 1.00 96.50 216 GLN A N 1
ATOM 1664 C CA . GLN A 1 216 ? -22.757 4.915 17.762 1.00 96.50 216 GLN A CA 1
ATOM 1665 C C . GLN A 1 216 ? -23.855 4.380 18.684 1.00 96.50 216 GLN A C 1
ATOM 1667 O O . GLN A 1 216 ? -23.944 4.837 19.821 1.00 96.50 216 GLN A O 1
ATOM 1672 N N . LYS A 1 217 ? -24.663 3.412 18.227 1.00 96.44 217 LYS A N 1
ATOM 1673 C CA . LYS A 1 217 ? -25.718 2.802 19.050 1.00 96.44 217 LYS A CA 1
ATOM 1674 C C . LYS A 1 217 ? -25.123 2.085 20.267 1.00 96.44 217 LYS A C 1
ATOM 1676 O O . LYS A 1 217 ? -25.536 2.383 21.379 1.00 96.44 217 LYS A O 1
ATOM 1681 N N . LEU A 1 218 ? -24.098 1.248 20.079 1.00 95.75 218 LEU A N 1
ATOM 1682 C CA . LEU A 1 218 ? -23.373 0.597 21.181 1.00 95.75 218 LEU A CA 1
ATOM 1683 C C . LEU A 1 218 ? -22.773 1.610 22.165 1.00 95.75 218 LEU A C 1
ATOM 1685 O O . LEU A 1 218 ? -22.874 1.431 23.372 1.00 95.75 218 LEU A O 1
ATOM 1689 N N . GLY A 1 219 ? -22.189 2.699 21.661 1.00 94.69 219 GLY A N 1
ATOM 1690 C CA . GLY A 1 219 ? -21.632 3.759 22.500 1.00 94.69 219 GLY A CA 1
ATOM 1691 C C . GLY A 1 219 ? -22.682 4.568 23.270 1.00 94.69 219 GLY A C 1
ATOM 1692 O O . GLY A 1 219 ? -22.360 5.121 24.315 1.00 94.69 219 GLY A O 1
ATOM 1693 N N . VAL A 1 220 ? -23.925 4.670 22.788 1.00 95.00 220 VAL A N 1
ATOM 1694 C CA . VAL A 1 220 ? -25.028 5.272 23.562 1.00 95.00 220 VAL A CA 1
ATOM 1695 C C . VAL A 1 220 ? -25.422 4.343 24.707 1.00 95.00 220 VAL A C 1
ATOM 1697 O O . VAL A 1 220 ? -25.356 4.764 25.855 1.00 95.00 220 VAL A O 1
ATOM 1700 N N . GLU A 1 221 ? -25.702 3.072 24.413 1.00 94.25 221 GLU A N 1
ATOM 1701 C CA . GLU A 1 221 ? -26.069 2.081 25.438 1.00 94.25 221 GLU A CA 1
ATOM 1702 C C . GLU A 1 221 ? -24.958 1.916 26.493 1.00 94.25 221 GLU A C 1
ATOM 1704 O O . GLU A 1 221 ? -25.218 1.871 27.694 1.00 94.25 221 GLU A O 1
ATOM 1709 N N . GLY A 1 222 ? -23.692 1.898 26.060 1.00 93.69 222 GLY A N 1
ATOM 1710 C CA . GLY A 1 222 ? -22.537 1.834 26.954 1.00 93.69 222 GLY A CA 1
ATOM 1711 C C . GLY A 1 222 ? -22.382 3.069 27.845 1.00 93.69 222 GLY A C 1
ATOM 1712 O O . GLY A 1 222 ? -22.025 2.933 29.015 1.00 93.69 222 GLY A O 1
ATOM 1713 N N . ARG A 1 223 ? -22.674 4.274 27.333 1.00 93.88 223 ARG A N 1
ATOM 1714 C CA . ARG A 1 223 ? -22.678 5.495 28.156 1.00 93.88 223 ARG A CA 1
ATOM 1715 C C . ARG A 1 223 ? -23.814 5.484 29.169 1.00 93.88 223 ARG A C 1
ATOM 1717 O O . ARG A 1 223 ? -23.547 5.761 30.333 1.00 93.88 223 ARG A O 1
ATOM 1724 N N . ASP A 1 224 ? -25.024 5.114 28.761 1.00 93.38 224 ASP A N 1
ATOM 1725 C CA . ASP A 1 224 ? -26.186 5.046 29.655 1.00 93.38 224 ASP A CA 1
ATOM 1726 C C . ASP A 1 224 ? -25.932 4.047 30.801 1.00 93.38 224 ASP A C 1
ATOM 1728 O O . ASP A 1 224 ? -26.154 4.354 31.977 1.00 93.38 224 ASP A O 1
ATOM 1732 N N . ALA A 1 225 ? -25.351 2.888 30.473 1.00 91.62 225 ALA A N 1
ATOM 1733 C CA . ALA A 1 225 ? -24.876 1.902 31.440 1.00 91.62 225 ALA A CA 1
ATOM 1734 C C . ALA A 1 225 ? -23.848 2.482 32.426 1.00 91.62 225 ALA A C 1
ATOM 1736 O O . ALA A 1 225 ? -23.942 2.284 33.641 1.00 91.62 225 ALA A O 1
ATOM 1737 N N . ALA A 1 226 ? -22.857 3.213 31.915 1.00 92.38 226 ALA A N 1
ATOM 1738 C CA . ALA A 1 226 ? -21.784 3.764 32.727 1.00 92.38 226 ALA A CA 1
ATOM 1739 C C . ALA A 1 226 ? -22.219 4.950 33.601 1.00 92.38 226 ALA A C 1
ATOM 1741 O O . ALA A 1 226 ? -21.761 5.076 34.739 1.00 92.38 226 ALA A O 1
ATOM 1742 N N . GLU A 1 227 ? -23.122 5.802 33.117 1.00 93.25 227 GLU A N 1
ATOM 1743 C CA . GLU A 1 227 ? -23.737 6.865 33.916 1.00 93.25 227 GLU A CA 1
ATOM 1744 C C . GLU A 1 227 ? -24.515 6.267 35.091 1.00 93.25 227 GLU A C 1
ATOM 1746 O O . GLU A 1 227 ? -24.330 6.684 36.238 1.00 93.25 227 GLU A O 1
ATOM 1751 N N . LEU A 1 228 ? -25.305 5.221 34.835 1.00 92.31 228 LEU A N 1
ATOM 1752 C CA . LEU A 1 228 ? -26.050 4.523 35.875 1.00 92.31 228 LEU A CA 1
ATOM 1753 C C . LEU A 1 228 ? -25.123 3.835 36.889 1.00 92.31 228 LEU A C 1
ATOM 1755 O O . LEU A 1 228 ? -25.339 3.958 38.097 1.00 92.31 228 LEU A O 1
ATOM 1759 N N . ALA A 1 229 ? -24.067 3.160 36.429 1.00 91.69 229 ALA A N 1
ATOM 1760 C CA . ALA A 1 229 ? -23.084 2.531 37.311 1.00 91.69 229 ALA A CA 1
ATOM 1761 C C . ALA A 1 229 ? -22.337 3.565 38.171 1.00 91.69 229 ALA A C 1
ATOM 1763 O O . ALA A 1 229 ? -22.077 3.325 39.353 1.00 91.69 229 ALA A O 1
ATOM 1764 N N . THR A 1 230 ? -22.039 4.739 37.606 1.00 91.88 230 THR A N 1
ATOM 1765 C CA . THR A 1 230 ? -21.414 5.856 38.328 1.00 91.88 230 THR A CA 1
ATOM 1766 C C . THR A 1 230 ? -22.350 6.391 39.409 1.00 91.88 230 THR A C 1
ATOM 1768 O O . THR A 1 230 ? -21.945 6.480 40.569 1.00 91.88 230 THR A O 1
ATOM 1771 N N . GLU A 1 231 ? -23.617 6.658 39.070 1.00 94.12 231 GLU A N 1
ATOM 1772 C CA . GLU A 1 231 ? -24.627 7.122 40.029 1.00 94.12 231 GLU A CA 1
ATOM 1773 C C . GLU A 1 231 ? -24.812 6.122 41.181 1.00 94.12 231 GLU A C 1
ATOM 1775 O O . GLU A 1 231 ? -24.864 6.507 42.352 1.00 94.12 231 GLU A O 1
ATOM 1780 N N . LEU A 1 232 ? -24.883 4.824 40.876 1.00 93.12 232 LEU A N 1
ATOM 1781 C CA . LEU A 1 232 ? -25.001 3.780 41.893 1.00 93.12 232 LEU A CA 1
ATOM 1782 C C . LEU A 1 232 ? -23.753 3.701 42.780 1.00 93.12 232 LEU A C 1
ATOM 1784 O O . LEU A 1 232 ? -23.878 3.618 44.001 1.00 93.12 232 LEU A O 1
ATOM 1788 N N . SER A 1 233 ? -22.554 3.794 42.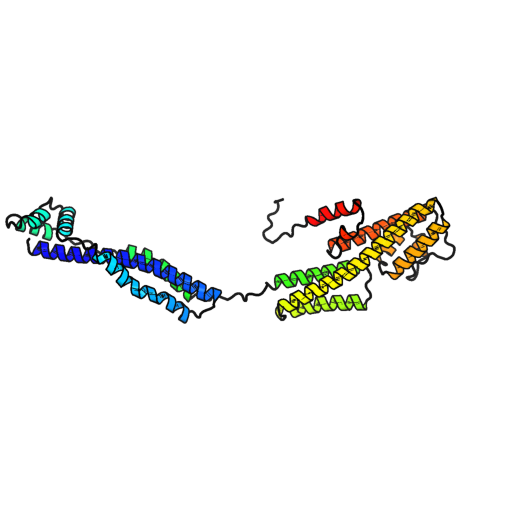199 1.00 92.69 233 SER A N 1
ATOM 1789 C CA . SER A 1 233 ? -21.290 3.829 42.948 1.00 92.69 233 SER A CA 1
ATOM 1790 C C . SER A 1 233 ? -21.237 5.007 43.932 1.00 92.69 233 SER A C 1
ATOM 1792 O O . SER A 1 233 ? -20.784 4.844 45.069 1.00 92.69 233 SER A O 1
ATOM 1794 N N . GLU A 1 234 ? -21.720 6.186 43.531 1.00 93.25 234 GLU A N 1
ATOM 1795 C CA . GLU A 1 234 ? -21.823 7.356 44.411 1.00 93.25 234 GLU A CA 1
ATOM 1796 C C . GLU A 1 234 ? -22.825 7.124 45.546 1.00 93.25 234 GLU A C 1
ATOM 1798 O O . GLU A 1 234 ? -22.485 7.344 46.712 1.00 93.25 234 GLU A O 1
ATOM 1803 N N . ARG A 1 235 ? -24.016 6.590 45.237 1.00 94.50 235 ARG A N 1
ATOM 1804 C CA . ARG A 1 235 ? -25.033 6.248 46.247 1.00 94.50 235 ARG A CA 1
ATOM 1805 C C . ARG A 1 235 ? -24.518 5.232 47.264 1.00 94.50 235 ARG A C 1
ATOM 1807 O O . ARG A 1 235 ? -24.699 5.439 48.460 1.00 94.50 235 ARG A O 1
ATOM 1814 N N . PHE A 1 236 ? -23.830 4.174 46.831 1.00 92.75 236 PHE A N 1
ATOM 1815 C CA . PHE A 1 236 ? -23.211 3.220 47.757 1.00 92.75 236 PHE A CA 1
ATOM 1816 C C . PHE A 1 236 ? -22.105 3.883 48.594 1.00 92.75 236 PHE A C 1
ATOM 1818 O O . PHE A 1 236 ? -22.010 3.641 49.796 1.00 92.75 236 PHE A O 1
ATOM 1825 N N . GLY A 1 237 ? -21.320 4.796 48.016 1.00 91.69 237 GLY A N 1
ATOM 1826 C CA . GLY A 1 237 ? -20.376 5.613 48.782 1.00 91.69 237 GLY A CA 1
ATOM 1827 C C . GLY A 1 237 ? -21.050 6.423 49.899 1.00 91.69 237 GLY A C 1
ATOM 1828 O O . GLY A 1 237 ? -20.543 6.469 51.022 1.00 91.69 237 GLY A O 1
ATOM 1829 N N . GLU A 1 238 ? -22.212 7.019 49.622 1.00 93.19 238 GLU A N 1
ATOM 1830 C CA . GLU A 1 238 ? -23.014 7.727 50.625 1.00 93.19 238 GLU A CA 1
ATOM 1831 C C . GLU A 1 238 ? -23.574 6.797 51.710 1.00 93.19 238 GLU A C 1
ATOM 1833 O O . GLU A 1 238 ? -23.557 7.180 52.882 1.00 93.19 238 GLU A O 1
ATOM 1838 N N . VAL A 1 239 ? -24.009 5.578 51.358 1.00 93.50 239 VAL A N 1
ATOM 1839 C CA . VAL A 1 239 ? -24.448 4.557 52.332 1.00 93.50 239 VAL A CA 1
ATOM 1840 C C . VAL A 1 239 ? -23.338 4.285 53.345 1.00 93.50 239 VAL A C 1
ATOM 1842 O O . VAL A 1 239 ? -23.570 4.385 54.550 1.00 93.50 239 VAL A O 1
ATOM 1845 N N . GLY A 1 240 ? -22.111 4.025 52.880 1.00 90.06 240 GLY A N 1
ATOM 1846 C CA . GLY A 1 240 ? -20.974 3.744 53.761 1.00 90.06 240 GLY A CA 1
ATOM 1847 C C . GLY A 1 240 ? -20.624 4.903 54.706 1.00 90.06 240 GLY A C 1
ATOM 1848 O O . GLY A 1 240 ? -20.236 4.672 55.853 1.00 90.06 240 GLY A O 1
ATOM 1849 N N . LEU A 1 241 ? -20.796 6.153 54.259 1.00 91.06 241 LEU A N 1
ATOM 1850 C CA . LEU A 1 241 ? -20.588 7.344 55.093 1.00 91.06 241 LEU A CA 1
ATOM 1851 C C . LEU A 1 241 ? -21.712 7.543 56.119 1.00 91.06 241 LEU A C 1
ATOM 1853 O O . LEU A 1 241 ? -21.435 7.894 57.268 1.00 91.06 241 LEU A O 1
ATOM 1857 N N . ARG A 1 242 ? -22.973 7.328 55.719 1.00 93.62 242 ARG A N 1
ATOM 1858 C CA . ARG A 1 242 ? -24.146 7.526 56.585 1.00 93.62 242 ARG A CA 1
ATOM 1859 C C . ARG A 1 242 ? -24.329 6.417 57.605 1.00 93.62 242 ARG A C 1
ATOM 1861 O O . ARG A 1 242 ? -24.781 6.725 58.701 1.00 93.62 242 ARG A O 1
ATOM 1868 N N . ALA A 1 243 ? -23.902 5.191 57.308 1.00 92.62 243 ALA A N 1
ATOM 1869 C CA . ALA A 1 243 ? -24.042 4.041 58.200 1.00 92.62 243 ALA A CA 1
ATOM 1870 C C . ALA A 1 243 ? -23.508 4.301 59.624 1.00 92.62 243 ALA A C 1
ATOM 1872 O O . ALA A 1 243 ? -24.039 3.770 60.594 1.00 92.62 243 ALA A O 1
ATOM 1873 N N . LEU A 1 244 ? -22.482 5.150 59.773 1.00 90.00 244 LEU A N 1
ATOM 1874 C CA . LEU A 1 244 ? -21.908 5.516 61.075 1.00 90.00 244 LEU A CA 1
ATOM 1875 C C . LEU A 1 244 ? -22.659 6.641 61.807 1.00 90.00 244 LEU A C 1
ATOM 1877 O O . LEU A 1 244 ? -22.494 6.791 63.017 1.00 90.00 244 LEU A O 1
ATOM 1881 N N . ALA A 1 245 ? -23.414 7.465 61.082 1.00 93.19 245 ALA A N 1
ATOM 1882 C CA . ALA A 1 245 ? -24.084 8.649 61.614 1.00 93.19 245 ALA A CA 1
ATOM 1883 C C . ALA A 1 245 ? -25.581 8.417 61.859 1.00 93.19 245 ALA A C 1
ATOM 1885 O O . ALA A 1 245 ? -26.108 8.881 62.868 1.00 93.19 245 ALA A O 1
ATOM 1886 N N . ASP A 1 246 ? -26.244 7.720 60.937 1.00 95.25 246 ASP A N 1
ATOM 1887 C CA . ASP A 1 246 ? -27.681 7.460 60.922 1.00 95.25 246 ASP A CA 1
ATOM 1888 C C . ASP A 1 246 ? -27.936 6.138 60.178 1.00 95.25 246 ASP A C 1
ATOM 1890 O O . ASP A 1 246 ? -27.886 6.079 58.946 1.00 95.25 246 ASP A O 1
ATOM 1894 N N . SER A 1 247 ? -28.126 5.063 60.949 1.00 92.31 247 SER A N 1
ATOM 1895 C CA . SER A 1 247 ? -28.266 3.700 60.423 1.00 92.31 247 SER A CA 1
ATOM 1896 C C . SER A 1 247 ? -29.543 3.534 59.600 1.00 92.31 247 SER A C 1
ATOM 1898 O O . SER A 1 247 ? -29.499 2.909 58.544 1.00 92.31 247 SER A O 1
ATOM 1900 N N . ASP A 1 248 ? -30.646 4.144 60.039 1.00 92.88 248 ASP A N 1
ATOM 1901 C CA . ASP A 1 248 ? -31.952 4.028 59.382 1.00 92.88 248 ASP A CA 1
ATOM 1902 C C . ASP A 1 248 ? -31.909 4.728 58.016 1.00 92.88 248 ASP A C 1
ATOM 1904 O O . ASP A 1 248 ? -32.248 4.144 56.988 1.00 92.88 248 ASP A O 1
ATOM 1908 N N . ALA A 1 249 ? -31.368 5.952 57.968 1.00 93.50 249 ALA A N 1
ATOM 1909 C CA . ALA A 1 249 ? -31.217 6.683 56.710 1.00 93.50 249 ALA A CA 1
ATOM 1910 C C . ALA A 1 249 ? -30.221 6.022 55.736 1.00 93.50 249 ALA A C 1
ATOM 1912 O O . ALA A 1 249 ? -30.329 6.209 54.520 1.00 93.50 249 ALA A O 1
ATOM 1913 N N . ALA A 1 250 ? -29.218 5.298 56.246 1.00 93.50 250 ALA A N 1
ATOM 1914 C CA . ALA A 1 250 ? -28.286 4.530 55.423 1.00 93.50 250 ALA A CA 1
ATOM 1915 C C . ALA A 1 250 ? -28.947 3.278 54.835 1.00 93.50 250 ALA A C 1
ATOM 1917 O O . ALA A 1 250 ? -28.714 2.969 53.665 1.00 93.50 250 ALA A O 1
ATOM 1918 N N . GLN A 1 251 ? -29.796 2.606 55.616 1.00 93.25 251 GLN A N 1
ATOM 1919 C CA . GLN A 1 251 ? -30.569 1.455 55.167 1.00 93.25 251 GLN A CA 1
ATOM 1920 C C . GLN A 1 251 ? -31.576 1.844 54.074 1.00 93.25 251 GLN A C 1
ATOM 1922 O O . GLN A 1 251 ? -31.562 1.227 53.011 1.00 93.25 251 GLN A O 1
ATOM 1927 N N . ASP A 1 252 ? -32.340 2.926 54.255 1.00 93.56 252 ASP A N 1
ATOM 1928 C CA . ASP A 1 252 ? -33.268 3.438 53.231 1.00 93.56 252 ASP A CA 1
ATOM 1929 C C . ASP A 1 252 ? -32.548 3.758 51.905 1.00 93.56 252 ASP A C 1
ATOM 1931 O O . ASP A 1 252 ? -33.035 3.476 50.803 1.00 93.56 252 ASP A O 1
ATOM 1935 N N . LEU A 1 253 ? -31.355 4.360 51.995 1.00 94.75 253 LEU A N 1
ATOM 1936 C CA . LEU A 1 253 ? -30.547 4.694 50.824 1.00 94.75 253 LEU A CA 1
ATOM 1937 C C . LEU A 1 253 ? -29.997 3.439 50.134 1.00 94.75 253 LEU A C 1
ATOM 1939 O O . LEU A 1 253 ? -29.968 3.387 48.902 1.00 94.75 253 LEU A O 1
ATOM 1943 N N . LEU A 1 254 ? -29.583 2.437 50.915 1.00 93.38 254 LEU A N 1
ATOM 1944 C CA . LEU A 1 254 ? -29.118 1.148 50.413 1.00 93.38 254 LEU A CA 1
ATOM 1945 C C . LEU A 1 254 ? -30.243 0.408 49.684 1.00 93.38 254 LEU A C 1
ATOM 1947 O O . LEU A 1 254 ? -30.032 -0.033 48.558 1.00 93.38 254 LEU A O 1
ATOM 1951 N N . GLU A 1 255 ? -31.436 0.333 50.274 1.00 92.38 255 GLU A N 1
ATOM 1952 C CA . GLU A 1 255 ? -32.624 -0.263 49.651 1.00 92.38 255 GLU A CA 1
ATOM 1953 C C . GLU A 1 255 ? -32.968 0.436 48.333 1.00 92.38 255 GLU A C 1
ATOM 1955 O O . GLU A 1 255 ? -33.176 -0.222 47.313 1.00 92.38 255 GLU A O 1
ATOM 1960 N N . SER A 1 256 ? -32.940 1.773 48.311 1.00 94.00 256 SER A N 1
ATOM 1961 C CA . SER A 1 256 ? -33.172 2.541 47.084 1.00 94.00 256 SER A CA 1
ATOM 1962 C C . SER A 1 256 ? -32.120 2.267 46.002 1.00 94.00 256 SER A C 1
ATOM 1964 O O . SER A 1 256 ? -32.461 2.170 44.820 1.00 94.00 256 SER A O 1
ATOM 1966 N N . ALA A 1 257 ? -30.844 2.156 46.382 1.00 93.69 257 ALA A N 1
ATOM 1967 C CA . ALA A 1 257 ? -29.754 1.876 45.453 1.00 93.69 257 ALA A CA 1
ATOM 1968 C C . ALA A 1 257 ? -29.817 0.438 44.914 1.00 93.69 257 ALA A C 1
ATOM 1970 O O . ALA A 1 257 ? -29.637 0.240 43.715 1.00 93.69 257 ALA A O 1
ATOM 1971 N N . LEU A 1 258 ? -30.129 -0.546 45.763 1.00 91.06 258 LEU A N 1
ATOM 1972 C CA . LEU A 1 258 ? -30.309 -1.944 45.363 1.00 91.06 258 LEU A CA 1
ATOM 1973 C C . LEU A 1 258 ? -31.526 -2.126 44.452 1.00 91.06 258 LEU A C 1
ATOM 1975 O O . LEU A 1 258 ? -31.425 -2.835 43.455 1.00 91.06 258 LEU A O 1
ATOM 1979 N N . ALA A 1 259 ? -32.639 -1.438 44.727 1.00 90.38 259 ALA A N 1
ATOM 1980 C CA . ALA A 1 259 ? -33.805 -1.443 43.846 1.00 90.38 259 ALA A CA 1
ATOM 1981 C C . ALA A 1 259 ? -33.459 -0.883 42.458 1.00 90.38 259 ALA A C 1
ATOM 1983 O O . ALA A 1 259 ? -33.749 -1.510 41.443 1.00 90.38 259 ALA A O 1
ATOM 1984 N N . LYS A 1 260 ? -32.750 0.251 42.405 1.00 92.19 260 LYS A N 1
ATOM 1985 C CA . LYS A 1 260 ? -32.311 0.843 41.135 1.00 92.19 260 LYS A CA 1
ATOM 1986 C C . LYS A 1 260 ? -31.283 -0.026 40.398 1.00 92.19 260 LYS A C 1
ATOM 1988 O O . LYS A 1 260 ? -31.310 -0.083 39.173 1.00 92.19 260 LYS A O 1
ATOM 1993 N N . LEU A 1 261 ? -30.400 -0.714 41.125 1.00 90.75 261 LEU A N 1
ATOM 1994 C CA . LEU A 1 261 ? -29.488 -1.707 40.552 1.00 90.75 261 LEU A CA 1
ATOM 1995 C C . LEU A 1 261 ? -30.274 -2.872 39.928 1.00 90.75 261 LEU A C 1
ATOM 1997 O O . LEU A 1 261 ? -29.970 -3.280 38.810 1.00 90.75 261 LEU A O 1
ATOM 2001 N N . ALA A 1 262 ? -31.312 -3.359 40.609 1.00 86.75 262 ALA A N 1
ATOM 2002 C CA . ALA A 1 262 ? -32.177 -4.430 40.116 1.00 86.75 262 ALA A CA 1
ATOM 2003 C C . ALA A 1 262 ? -32.857 -4.067 38.793 1.00 86.75 262 ALA A C 1
ATOM 2005 O O . ALA A 1 262 ? -32.900 -4.887 37.878 1.00 86.75 262 ALA A O 1
ATOM 2006 N N . ASP A 1 263 ? -33.334 -2.827 38.689 1.00 88.00 263 ASP A N 1
ATOM 2007 C CA . ASP A 1 263 ? -34.000 -2.307 37.493 1.00 88.00 263 ASP A CA 1
ATOM 2008 C C . ASP A 1 263 ? -33.037 -2.102 36.311 1.00 88.00 263 ASP A C 1
ATOM 2010 O O . ASP A 1 263 ? -33.477 -1.987 35.170 1.00 88.00 263 ASP A O 1
ATOM 2014 N N . SER A 1 264 ? -31.727 -2.047 36.568 1.00 86.88 264 SER A N 1
ATOM 2015 C CA . SER A 1 264 ? -30.716 -1.724 35.556 1.00 86.88 264 SER A CA 1
ATOM 2016 C C . SER A 1 264 ? -30.135 -2.915 34.798 1.00 86.88 264 SER A C 1
ATOM 2018 O O . SER A 1 264 ? -29.374 -2.709 33.861 1.00 86.88 264 SER A O 1
ATOM 2020 N N . GLY A 1 265 ? -30.428 -4.149 35.216 1.00 81.75 265 GLY A N 1
ATOM 2021 C CA . GLY A 1 265 ? -29.856 -5.351 34.597 1.00 81.75 265 GLY A CA 1
ATOM 2022 C C . GLY A 1 265 ? -28.386 -5.630 34.954 1.00 81.75 265 GLY A C 1
ATOM 2023 O O . GLY A 1 265 ? -27.823 -6.623 34.512 1.00 81.75 265 GLY A O 1
ATOM 2024 N N . ILE A 1 266 ? -27.729 -4.828 35.797 1.00 79.56 266 ILE A N 1
ATOM 2025 C CA . ILE A 1 266 ? -26.367 -5.119 36.288 1.00 79.56 266 ILE A CA 1
ATOM 2026 C C . ILE A 1 266 ? -26.461 -6.148 37.430 1.00 79.56 266 ILE A C 1
ATOM 2028 O O . ILE A 1 266 ? -26.221 -5.829 38.593 1.00 79.56 266 ILE A O 1
ATOM 2032 N N . ARG A 1 267 ? -26.946 -7.364 37.151 1.00 74.44 267 ARG A N 1
ATOM 2033 C CA . ARG A 1 267 ? -27.473 -8.238 38.213 1.00 74.44 267 ARG A CA 1
ATOM 2034 C C . ARG A 1 267 ? -26.647 -9.489 38.490 1.00 74.44 267 ARG A C 1
ATOM 2036 O O . ARG A 1 267 ? -26.304 -9.707 39.647 1.00 74.44 267 ARG A O 1
ATOM 2043 N N . GLU A 1 268 ? -26.328 -10.320 37.500 1.00 75.75 268 GLU A N 1
ATOM 2044 C CA . GLU A 1 268 ? -25.795 -11.670 37.777 1.00 75.75 268 GLU A CA 1
ATOM 2045 C C . GLU A 1 268 ? -24.444 -11.670 38.501 1.00 75.75 268 GLU A C 1
ATOM 2047 O O . GLU A 1 268 ? -24.309 -12.276 39.566 1.00 75.75 268 GLU A O 1
ATOM 2052 N N . GLU A 1 269 ? -23.453 -10.955 37.977 1.00 75.12 269 GLU A N 1
ATOM 2053 C CA . GLU A 1 269 ? -22.104 -11.005 38.546 1.00 75.12 269 GLU A CA 1
ATOM 2054 C C . GLU A 1 269 ? -21.994 -10.226 39.863 1.00 75.12 269 GLU A C 1
ATOM 2056 O O . GLU A 1 269 ? -21.322 -10.661 40.801 1.00 75.12 269 GLU A O 1
ATOM 2061 N N . LEU A 1 270 ? -22.740 -9.122 39.986 1.00 80.00 270 LEU A N 1
ATOM 2062 C CA . LEU A 1 270 ? -22.858 -8.394 41.249 1.00 80.00 270 LEU A CA 1
ATOM 2063 C C . LEU A 1 270 ? -23.531 -9.244 42.326 1.00 80.00 270 LEU A C 1
ATOM 2065 O O . LEU A 1 270 ? -23.087 -9.225 43.471 1.00 80.00 270 LEU A O 1
ATOM 2069 N N . MET A 1 271 ? -24.553 -10.031 41.977 1.00 80.31 271 MET A N 1
ATOM 2070 C CA . MET A 1 271 ? -25.183 -10.963 42.914 1.00 80.31 271 MET A CA 1
ATOM 2071 C C . MET A 1 271 ? -24.230 -12.073 43.348 1.00 80.31 271 MET A C 1
ATOM 2073 O O . MET A 1 271 ? -24.236 -12.450 44.520 1.00 80.31 271 MET A O 1
ATOM 2077 N N . GLN A 1 272 ? -23.384 -12.569 42.443 1.00 83.12 272 GLN A N 1
ATOM 2078 C CA . GLN A 1 272 ? -22.372 -13.560 42.789 1.00 83.12 272 GLN A CA 1
ATOM 2079 C C . GLN A 1 272 ? -21.368 -12.991 43.800 1.00 83.12 272 GLN A C 1
ATOM 2081 O O . GLN A 1 272 ? -21.170 -13.584 44.861 1.00 83.12 272 GLN A O 1
ATOM 2086 N N . GLN A 1 273 ? -20.829 -11.798 43.554 1.00 82.75 273 GLN A N 1
ATOM 2087 C CA . GLN A 1 273 ? -19.923 -11.135 44.498 1.00 82.75 273 GLN A CA 1
ATOM 2088 C C . GLN A 1 273 ? -20.611 -10.787 45.824 1.00 82.75 273 GLN A C 1
ATOM 2090 O O . GLN A 1 273 ? -20.027 -10.929 46.898 1.00 82.75 273 GLN A O 1
ATOM 2095 N N . LEU A 1 274 ? -21.882 -10.386 45.775 1.00 83.38 274 LEU A N 1
ATOM 2096 C CA . LEU A 1 274 ? -22.669 -10.104 46.968 1.00 83.38 274 LEU A CA 1
ATOM 2097 C C . LEU A 1 274 ? -22.910 -11.374 47.797 1.00 83.38 274 LEU A C 1
ATOM 2099 O O . LEU A 1 274 ? -22.854 -11.320 49.025 1.00 83.38 274 LEU A O 1
ATOM 2103 N N . SER A 1 275 ? -23.095 -12.525 47.146 1.00 85.62 275 SER A N 1
ATOM 2104 C CA . SER A 1 275 ? -23.205 -13.823 47.820 1.00 85.62 275 SER A CA 1
ATOM 2105 C C . SER A 1 275 ? -21.918 -14.267 48.513 1.00 85.62 275 SER A C 1
ATOM 2107 O O . SER A 1 275 ? -21.981 -14.901 49.567 1.00 85.62 275 SER A O 1
ATOM 2109 N N . GLU A 1 276 ? -20.761 -13.880 47.976 1.00 85.56 276 GLU A N 1
ATOM 2110 C CA . GLU A 1 276 ? -19.457 -14.148 48.584 1.00 85.56 276 GLU A CA 1
ATOM 2111 C C . GLU A 1 276 ? -19.178 -13.219 49.771 1.00 85.56 276 GLU A C 1
ATOM 2113 O O . GLU A 1 276 ? -18.670 -13.662 50.803 1.00 85.56 276 GLU A O 1
ATOM 2118 N N . LEU A 1 277 ? -19.536 -11.937 49.647 1.00 82.75 277 LEU A N 1
ATOM 2119 C CA . LEU A 1 277 ? -19.305 -10.924 50.679 1.00 82.75 277 LEU A CA 1
ATOM 2120 C C . LEU A 1 277 ? -20.282 -11.035 51.854 1.00 82.75 277 LEU A C 1
ATOM 2122 O O . LEU A 1 277 ? -19.905 -10.780 52.998 1.00 82.75 277 LEU A O 1
ATOM 2126 N N . ALA A 1 278 ? -21.537 -11.396 51.582 1.00 84.88 278 ALA A N 1
ATOM 2127 C CA . ALA A 1 278 ? -22.604 -11.431 52.572 1.00 84.88 278 ALA A CA 1
ATOM 2128 C C . ALA A 1 278 ? -23.560 -12.618 52.323 1.00 84.88 278 ALA A C 1
ATOM 2130 O O . ALA A 1 278 ? -24.701 -12.429 51.891 1.00 84.88 278 ALA A O 1
ATOM 2131 N N . PRO A 1 279 ? -23.137 -13.858 52.635 1.00 83.12 279 PRO A N 1
ATOM 2132 C CA . PRO A 1 279 ? -23.929 -15.059 52.358 1.00 83.12 279 PRO A CA 1
ATOM 2133 C C . PRO A 1 279 ? -25.287 -15.070 53.077 1.00 83.12 279 PRO A C 1
ATOM 2135 O O . PRO A 1 279 ? -26.258 -15.614 52.556 1.00 83.12 279 PRO A O 1
ATOM 2138 N N . GLU A 1 280 ? -25.386 -14.431 54.247 1.00 79.44 280 GLU A N 1
ATOM 2139 C CA . GLU A 1 280 ? -26.644 -14.291 55.000 1.00 79.44 280 GLU A CA 1
ATOM 2140 C C . GLU A 1 280 ? -27.666 -13.399 54.275 1.00 79.44 280 GLU A C 1
ATOM 2142 O O . GLU A 1 280 ? -28.863 -13.674 54.306 1.00 79.44 280 GLU A O 1
ATOM 2147 N N . LEU A 1 281 ? -27.188 -12.368 53.573 1.00 76.94 281 LEU A N 1
ATOM 2148 C CA . LEU A 1 281 ? -28.000 -11.476 52.743 1.00 76.94 281 LEU A CA 1
ATOM 2149 C C . LEU A 1 281 ? -28.432 -12.168 51.450 1.00 76.94 281 LEU A C 1
ATOM 2151 O O . LEU A 1 281 ? -29.596 -12.090 51.066 1.00 76.94 281 LEU A O 1
ATOM 2155 N N . ALA A 1 282 ? -27.514 -12.888 50.804 1.00 78.88 282 ALA A N 1
ATOM 2156 C CA . ALA A 1 282 ? -27.815 -13.607 49.572 1.00 78.88 282 ALA A CA 1
ATOM 2157 C C . ALA A 1 282 ? -28.834 -14.738 49.774 1.00 78.88 282 ALA A C 1
ATOM 2159 O O . ALA A 1 282 ? -29.693 -14.930 48.919 1.00 78.88 282 ALA A O 1
ATOM 2160 N N . ALA A 1 283 ? -28.806 -15.426 50.921 1.00 77.19 283 ALA A N 1
ATOM 2161 C CA . ALA A 1 283 ? -29.816 -16.427 51.270 1.00 77.19 283 ALA A CA 1
ATOM 2162 C C . ALA A 1 283 ? -31.224 -15.826 51.453 1.00 77.19 283 ALA A C 1
ATOM 2164 O O . ALA A 1 283 ? -32.218 -16.516 51.245 1.00 77.19 283 ALA A O 1
ATOM 2165 N N . GLY A 1 284 ? -31.317 -14.548 51.839 1.00 70.00 284 GLY A N 1
ATOM 2166 C CA . GLY A 1 284 ? -32.583 -13.817 51.947 1.00 70.00 284 GLY A CA 1
ATOM 2167 C C . GLY A 1 284 ? -33.101 -13.256 50.617 1.00 70.00 284 GLY A C 1
ATOM 2168 O O . GLY A 1 284 ? -34.288 -12.970 50.511 1.00 70.00 284 GLY A O 1
ATOM 2169 N N . MET A 1 285 ? -32.236 -13.136 49.604 1.00 71.88 285 MET A N 1
ATOM 2170 C CA . MET A 1 285 ? -32.544 -12.600 48.270 1.00 71.88 285 MET A CA 1
ATOM 2171 C C . MET A 1 285 ? -32.832 -13.706 47.237 1.00 71.88 285 MET A C 1
ATOM 2173 O O . MET A 1 285 ? -32.491 -13.590 46.056 1.00 71.88 285 MET A O 1
ATOM 2177 N N . GLU A 1 286 ? -33.462 -14.805 47.663 1.00 63.03 286 GLU A N 1
ATOM 2178 C CA . GLU A 1 286 ? -33.926 -15.850 46.746 1.00 63.03 286 GLU A CA 1
ATOM 2179 C C . GLU A 1 286 ? -35.074 -15.329 45.862 1.00 63.03 286 GLU A C 1
ATOM 2181 O O . GLU A 1 286 ? -36.111 -14.886 46.352 1.00 63.03 286 GLU A O 1
ATOM 2186 N N . GLY A 1 287 ? -34.923 -15.435 44.536 1.00 60.84 287 GLY A N 1
ATOM 2187 C CA . GLY A 1 287 ? -36.018 -15.177 43.591 1.00 60.84 287 GLY A CA 1
ATOM 2188 C C . GLY A 1 287 ? -35.968 -13.830 42.878 1.00 60.84 287 GLY A C 1
ATOM 2189 O O . GLY A 1 287 ? -36.973 -13.132 42.786 1.00 60.84 287 GLY A O 1
ATOM 2190 N N . ASN A 1 288 ? -34.816 -13.486 42.309 1.00 62.53 288 ASN A N 1
ATOM 2191 C CA . ASN A 1 288 ? -34.622 -12.342 41.421 1.00 62.53 288 ASN A CA 1
ATOM 2192 C C . ASN A 1 288 ? -34.984 -10.944 41.972 1.00 62.53 288 ASN A C 1
ATOM 2194 O O . ASN A 1 288 ? -34.903 -9.972 41.219 1.00 62.53 288 ASN A O 1
ATOM 2198 N N . GLN A 1 289 ? -35.330 -10.815 43.251 1.00 70.50 289 GLN A N 1
ATOM 2199 C CA . GLN A 1 289 ? -35.697 -9.552 43.884 1.00 70.50 289 GLN A CA 1
ATOM 2200 C C . GLN A 1 289 ? -34.571 -9.122 44.831 1.00 70.50 289 GLN A C 1
ATOM 2202 O O . GLN A 1 289 ? -34.342 -9.743 45.862 1.00 70.50 289 GLN A O 1
ATOM 2207 N N . LEU A 1 290 ? -33.864 -8.047 44.469 1.00 72.38 290 LEU A N 1
ATOM 2208 C CA . LEU A 1 290 ? -32.857 -7.357 45.293 1.00 72.38 290 LEU A CA 1
ATOM 2209 C C . LEU A 1 290 ? -33.541 -6.489 46.370 1.00 72.38 290 LEU A C 1
ATOM 2211 O O . LEU A 1 290 ? -33.282 -5.294 46.487 1.00 72.38 290 LEU A O 1
ATOM 2215 N N . GLN A 1 291 ? -34.480 -7.068 47.116 1.00 79.06 291 GLN A N 1
ATOM 2216 C CA . GLN A 1 291 ? -35.112 -6.406 48.255 1.00 79.06 291 GLN A CA 1
ATOM 2217 C C . GLN A 1 291 ? -34.592 -7.042 49.537 1.00 79.06 291 GLN A C 1
ATOM 2219 O O . GLN A 1 291 ? -34.513 -8.265 49.654 1.00 79.06 291 GLN A O 1
ATOM 2224 N N . LEU A 1 292 ? -34.214 -6.195 50.491 1.00 81.19 292 LEU A N 1
ATOM 2225 C CA . LEU A 1 292 ? -33.874 -6.637 51.835 1.00 81.19 292 LEU A CA 1
ATOM 2226 C C . LEU A 1 292 ? -35.118 -7.296 52.464 1.00 81.19 292 LEU A C 1
ATOM 2228 O O . LEU A 1 292 ? -36.220 -6.763 52.318 1.00 81.19 292 LEU A O 1
ATOM 2232 N N . PRO A 1 293 ? -34.984 -8.454 53.139 1.00 81.88 293 PRO A N 1
ATOM 2233 C CA . PRO A 1 293 ? -36.105 -9.067 53.843 1.00 81.88 293 PRO A CA 1
ATOM 2234 C C . PRO A 1 293 ? -36.712 -8.079 54.844 1.00 81.88 293 PRO A C 1
ATOM 2236 O O . PRO A 1 293 ? -35.972 -7.430 55.587 1.00 81.88 293 PRO A O 1
ATOM 2239 N N . GLU A 1 294 ? -38.045 -7.982 54.895 1.00 79.56 294 GLU A N 1
ATOM 2240 C CA . GLU A 1 294 ? -38.728 -7.081 55.832 1.00 79.56 294 GLU A CA 1
ATOM 2241 C C . GLU A 1 294 ? -38.247 -7.331 57.275 1.00 79.56 294 GLU A C 1
ATOM 2243 O O . GLU A 1 294 ? -38.400 -8.427 57.820 1.00 79.56 294 GLU A O 1
ATOM 2248 N N . GLY A 1 295 ? -37.661 -6.301 57.897 1.00 79.38 295 GLY A N 1
ATOM 2249 C CA . GLY A 1 295 ? -37.158 -6.348 59.274 1.00 79.38 295 GLY A CA 1
ATOM 2250 C C . GLY A 1 295 ? -35.710 -6.827 59.443 1.00 79.38 295 GLY A C 1
ATOM 2251 O O . GLY A 1 295 ? -35.279 -7.007 60.583 1.00 79.38 295 GLY A O 1
ATOM 2252 N N . LEU A 1 296 ? -34.951 -7.034 58.360 1.00 86.00 296 LEU A N 1
ATOM 2253 C CA . LEU A 1 296 ? -33.506 -7.249 58.450 1.00 86.00 296 LEU A CA 1
ATOM 2254 C C . LEU A 1 296 ? -32.791 -5.903 58.662 1.00 86.00 296 LEU A C 1
ATOM 2256 O O . LEU A 1 296 ? -32.622 -5.128 57.726 1.00 86.00 296 LEU A O 1
ATOM 2260 N N . GLU A 1 297 ? -32.356 -5.634 59.892 1.00 88.31 297 GLU A N 1
ATOM 2261 C CA . GLU A 1 297 ? -31.496 -4.486 60.208 1.00 88.31 297 GLU A CA 1
ATOM 2262 C C . GLU A 1 297 ? -30.026 -4.883 60.029 1.00 88.31 297 GLU A C 1
ATOM 2264 O O . GLU A 1 297 ? -29.522 -5.789 60.701 1.00 88.31 297 GLU A O 1
ATOM 2269 N N . LEU A 1 298 ? -29.330 -4.212 59.111 1.00 89.25 298 LEU A N 1
ATOM 2270 C CA . LEU A 1 298 ? -27.900 -4.425 58.899 1.00 89.25 298 LEU A CA 1
ATOM 2271 C C . LEU A 1 298 ? -27.087 -3.599 59.889 1.00 89.25 298 LEU A C 1
ATOM 2273 O O . LEU A 1 298 ? -27.382 -2.434 60.147 1.00 89.25 298 LEU A O 1
ATOM 2277 N N . SER A 1 299 ? -26.005 -4.176 60.410 1.00 93.06 299 SER A N 1
ATOM 2278 C CA . SER A 1 299 ? -25.084 -3.392 61.228 1.00 93.06 299 SER A CA 1
ATOM 2279 C C . SER A 1 299 ? -24.365 -2.333 60.371 1.00 93.06 299 SER A C 1
ATOM 2281 O O . SER A 1 299 ? -24.124 -2.556 59.178 1.00 93.06 299 SER A O 1
ATOM 2283 N N . PRO A 1 300 ? -23.935 -1.200 60.958 1.00 92.25 300 PRO A N 1
ATOM 2284 C CA . PRO A 1 300 ? -23.134 -0.195 60.257 1.00 92.25 300 PRO A CA 1
ATOM 2285 C C . PRO A 1 300 ? -21.898 -0.759 59.544 1.00 92.25 300 PRO A C 1
ATOM 2287 O O . PRO A 1 300 ? -21.540 -0.315 58.454 1.00 92.25 300 PRO A O 1
ATOM 2290 N N . GLU A 1 301 ? -21.253 -1.762 60.146 1.00 91.06 301 GLU A N 1
ATOM 2291 C CA . GLU A 1 301 ? -20.079 -2.431 59.579 1.00 91.06 301 GLU A CA 1
ATOM 2292 C C . GLU A 1 301 ? -20.445 -3.295 58.362 1.00 91.06 301 GLU A C 1
ATOM 2294 O O . GLU A 1 301 ? -19.715 -3.297 57.367 1.00 91.06 301 GLU A O 1
ATOM 2299 N N . GLN A 1 302 ? -21.595 -3.979 58.404 1.00 90.69 302 GLN A N 1
ATOM 2300 C CA . GLN A 1 302 ? -22.110 -4.765 57.280 1.00 90.69 302 GLN A CA 1
ATOM 2301 C C . GLN A 1 302 ? -22.506 -3.864 56.108 1.00 90.69 302 GLN A C 1
ATOM 2303 O O . GLN A 1 302 ? -22.076 -4.122 54.986 1.00 90.69 302 GLN A O 1
ATOM 2308 N N . MET A 1 303 ? -23.245 -2.777 56.363 1.00 92.12 303 MET A N 1
ATOM 2309 C CA . MET A 1 303 ? -23.611 -1.802 55.325 1.00 92.12 303 MET A CA 1
ATOM 2310 C C . MET A 1 303 ? -22.377 -1.204 54.658 1.00 92.12 303 MET A C 1
ATOM 2312 O O . MET A 1 303 ? -22.315 -1.113 53.433 1.00 92.12 303 MET A O 1
ATOM 2316 N N . ARG A 1 304 ? -21.363 -0.843 55.452 1.00 91.38 304 ARG A N 1
ATOM 2317 C CA . ARG A 1 304 ? -20.109 -0.313 54.922 1.00 91.38 304 ARG A CA 1
ATOM 2318 C C . ARG A 1 304 ? -19.397 -1.333 54.037 1.00 91.38 304 ARG A C 1
ATOM 2320 O O . ARG A 1 304 ? -19.082 -1.003 52.897 1.00 91.38 304 ARG A O 1
ATOM 2327 N N . THR A 1 305 ? -19.198 -2.556 54.528 1.00 91.19 305 THR A N 1
ATOM 2328 C CA . THR A 1 305 ? -18.515 -3.630 53.783 1.00 91.19 305 THR A CA 1
ATOM 2329 C C . THR A 1 305 ? -19.237 -3.945 52.472 1.00 91.19 305 THR A C 1
ATOM 2331 O O . THR A 1 305 ? -18.608 -4.021 51.419 1.00 91.19 305 THR A O 1
ATOM 2334 N N . LEU A 1 306 ? -20.568 -4.051 52.520 1.00 90.12 306 LEU A N 1
ATOM 2335 C CA . LEU A 1 306 ? -21.410 -4.276 51.348 1.00 90.12 306 LEU A CA 1
ATOM 2336 C C . LEU A 1 306 ? -21.280 -3.128 50.338 1.00 90.12 306 LEU A C 1
ATOM 2338 O O . LEU A 1 306 ? -21.069 -3.365 49.151 1.00 90.12 306 LEU A O 1
ATOM 2342 N N . SER A 1 307 ? -21.372 -1.883 50.812 1.00 91.19 307 SER A N 1
ATOM 2343 C CA . SER A 1 307 ? -21.285 -0.696 49.962 1.00 91.19 307 SER A CA 1
ATOM 2344 C C . SER A 1 307 ? -19.911 -0.530 49.305 1.00 91.19 307 SER A C 1
ATOM 2346 O O . SER A 1 307 ? -19.835 -0.166 48.134 1.00 91.19 307 SER A O 1
ATOM 2348 N N . GLU A 1 308 ? -18.825 -0.839 50.022 1.00 91.31 308 GLU A N 1
ATOM 2349 C CA . GLU A 1 308 ? -17.460 -0.809 49.488 1.00 91.31 308 GLU A CA 1
ATOM 2350 C C . GLU A 1 308 ? -17.262 -1.917 48.439 1.00 91.31 308 GLU A C 1
ATOM 2352 O O . GLU A 1 308 ? -16.702 -1.648 47.375 1.00 91.31 308 GLU A O 1
ATOM 2357 N N . GLY A 1 309 ? -17.788 -3.122 48.690 1.00 90.38 309 GLY A N 1
ATOM 2358 C CA . GLY A 1 309 ? -17.762 -4.238 47.742 1.00 90.38 309 GLY A CA 1
ATOM 2359 C C . GLY A 1 309 ? -18.522 -3.944 46.446 1.00 90.38 309 GLY A C 1
ATOM 2360 O O . GLY A 1 309 ? -17.943 -4.021 45.365 1.00 90.38 309 GLY A O 1
ATOM 2361 N N . LEU A 1 310 ? -19.783 -3.510 46.550 1.00 91.19 310 LEU A N 1
ATOM 2362 C CA . LEU A 1 310 ? -20.610 -3.129 45.396 1.00 91.19 310 LEU A CA 1
ATOM 2363 C C . LEU A 1 310 ? -19.996 -1.973 44.604 1.00 91.19 310 LEU A C 1
ATOM 2365 O O . LEU A 1 310 ? -20.003 -1.972 43.374 1.00 91.19 310 LEU A O 1
ATOM 2369 N N . ARG A 1 311 ? -19.419 -0.989 45.299 1.00 92.44 311 ARG A N 1
ATOM 2370 C CA . ARG A 1 311 ? -18.727 0.123 44.650 1.00 92.44 311 ARG A CA 1
ATOM 2371 C C . ARG A 1 311 ? -17.484 -0.339 43.891 1.00 92.44 311 ARG A C 1
ATOM 2373 O O . ARG A 1 311 ? -17.243 0.158 42.795 1.00 92.44 311 ARG A O 1
ATOM 2380 N N . SER A 1 312 ? -16.696 -1.255 44.457 1.00 91.25 312 SER A N 1
ATOM 2381 C CA . SER A 1 312 ? -15.535 -1.837 43.771 1.00 91.25 312 SER A CA 1
ATOM 2382 C C . SER A 1 312 ? -15.963 -2.566 42.502 1.00 91.25 312 SER A C 1
ATOM 2384 O O . SER A 1 312 ? -15.437 -2.303 41.429 1.00 91.25 312 SER A O 1
ATOM 2386 N N . ALA A 1 313 ? -16.992 -3.396 42.611 1.00 90.88 313 ALA A N 1
ATOM 2387 C CA . ALA A 1 313 ? -17.528 -4.162 41.503 1.00 90.88 313 ALA A CA 1
ATOM 2388 C C . ALA A 1 313 ? -18.055 -3.283 40.356 1.00 90.88 313 ALA A C 1
ATOM 2390 O O . ALA A 1 313 ? -17.755 -3.520 39.189 1.00 90.88 313 ALA A O 1
ATOM 2391 N N . LEU A 1 314 ? -18.780 -2.205 40.680 1.00 91.31 314 LEU A N 1
ATOM 2392 C CA . LEU A 1 314 ? -19.220 -1.221 39.686 1.00 91.31 314 LEU A CA 1
ATOM 2393 C C . LEU A 1 314 ? -18.039 -0.507 39.015 1.00 91.31 314 LEU A C 1
ATOM 2395 O O . LEU A 1 314 ? -18.093 -0.236 37.817 1.00 91.31 314 LEU A O 1
ATOM 2399 N N . LYS A 1 315 ? -16.955 -0.223 39.751 1.00 91.69 315 LYS A N 1
ATOM 2400 C CA . LYS A 1 315 ? -15.725 0.332 39.161 1.00 91.69 315 LYS A CA 1
ATOM 2401 C C . LYS A 1 315 ? -15.063 -0.652 38.194 1.00 91.69 315 LYS A C 1
ATOM 2403 O O . LYS A 1 315 ? -14.624 -0.225 37.127 1.00 91.69 315 LYS A O 1
ATOM 2408 N N . ASP A 1 316 ? -15.023 -1.939 38.528 1.00 91.19 316 ASP A N 1
ATOM 2409 C CA . ASP A 1 316 ? -14.466 -2.974 37.648 1.00 91.19 316 ASP A CA 1
ATOM 2410 C C . ASP A 1 316 ? -15.284 -3.088 36.353 1.00 91.19 316 ASP A C 1
ATOM 2412 O O . ASP A 1 316 ? -14.730 -3.111 35.252 1.00 91.19 316 ASP A O 1
ATOM 2416 N N . LYS A 1 317 ? -16.614 -3.019 36.466 1.00 91.19 317 LYS A N 1
ATOM 2417 C CA . LYS A 1 317 ? -17.528 -2.963 35.320 1.00 91.19 317 LYS A CA 1
ATOM 2418 C C . LYS A 1 317 ? -17.313 -1.719 34.451 1.00 91.19 317 LYS A C 1
ATOM 2420 O O . LYS A 1 317 ? -17.171 -1.841 33.234 1.00 91.19 317 LYS A O 1
ATOM 2425 N N . LEU A 1 318 ? -17.175 -0.536 35.049 1.00 91.88 318 LEU A N 1
ATOM 2426 C CA . LEU A 1 318 ? -16.826 0.694 34.321 1.00 91.88 318 LEU A CA 1
ATOM 2427 C C . LEU A 1 318 ? -15.475 0.587 33.598 1.00 91.88 318 LEU A C 1
ATOM 2429 O O . LEU A 1 318 ? -15.331 1.066 32.473 1.00 91.88 318 LEU A O 1
ATOM 2433 N N . SER A 1 319 ? -14.496 -0.072 34.220 1.00 91.56 319 SER A N 1
ATOM 2434 C CA . SER A 1 319 ? -13.197 -0.346 33.603 1.00 91.56 319 SER A CA 1
ATOM 2435 C C . SER A 1 319 ? -13.337 -1.258 32.380 1.00 91.56 319 SER A C 1
ATOM 2437 O O . SER A 1 319 ? -12.772 -0.961 31.330 1.00 91.56 319 SER A O 1
ATOM 2439 N N . SER A 1 320 ? -14.147 -2.318 32.466 1.00 91.81 320 SER A N 1
ATOM 2440 C CA . SER A 1 320 ? -14.384 -3.221 31.330 1.00 91.81 320 SER A CA 1
ATOM 2441 C C . SER A 1 320 ? -15.073 -2.530 30.140 1.00 91.81 320 SER A C 1
ATOM 2443 O O . SER A 1 320 ? -14.631 -2.703 29.004 1.00 91.81 320 SER A O 1
ATOM 2445 N N . LEU A 1 321 ? -16.057 -1.649 30.383 1.00 92.88 321 LEU A N 1
ATOM 2446 C CA . LEU A 1 321 ? -16.681 -0.832 29.327 1.00 92.88 321 LEU A CA 1
ATOM 2447 C C . LEU A 1 321 ? -15.679 0.126 28.664 1.00 92.88 321 LEU A C 1
ATOM 2449 O O . LEU A 1 321 ? -15.726 0.349 27.452 1.00 92.88 321 LEU A O 1
ATOM 2453 N N . SER A 1 322 ? -14.758 0.681 29.453 1.00 93.25 322 SER A N 1
ATOM 2454 C CA . SER A 1 322 ? -13.677 1.535 28.957 1.00 93.25 322 SER A CA 1
ATOM 2455 C C . SER A 1 322 ? -12.683 0.760 28.089 1.00 93.25 322 SER A C 1
ATOM 2457 O O . SER A 1 322 ? -12.338 1.211 26.998 1.00 93.25 322 SER A O 1
ATOM 2459 N N . LEU A 1 323 ? -12.277 -0.442 28.517 1.00 91.88 323 LEU A N 1
ATOM 2460 C CA . LEU A 1 323 ? -11.383 -1.322 27.751 1.00 91.88 323 LEU A CA 1
ATOM 2461 C C . LEU A 1 323 ? -11.988 -1.743 26.406 1.00 91.88 323 LEU A C 1
ATOM 2463 O O . LEU A 1 323 ? -11.270 -1.816 25.412 1.00 91.88 323 LEU A O 1
ATOM 2467 N N . ALA A 1 324 ? -13.305 -1.951 26.351 1.00 93.38 324 ALA A N 1
ATOM 2468 C CA . ALA A 1 324 ? -14.028 -2.207 25.105 1.00 93.38 324 ALA A CA 1
ATOM 2469 C C . ALA A 1 324 ? -14.144 -0.962 24.194 1.00 93.38 324 ALA A C 1
ATOM 2471 O O . ALA A 1 324 ? -14.570 -1.055 23.040 1.00 93.38 324 ALA A O 1
ATOM 2472 N N . GLY A 1 325 ? -13.772 0.223 24.688 1.00 93.06 325 GLY A N 1
ATOM 2473 C CA . GLY A 1 325 ? -13.868 1.484 23.956 1.00 93.06 325 GLY A CA 1
ATOM 2474 C C . GLY A 1 325 ? -15.298 2.012 23.822 1.00 93.06 325 GLY A C 1
ATOM 2475 O O . GLY A 1 325 ? -15.572 2.788 22.904 1.00 93.06 325 GLY A O 1
ATOM 2476 N N . LEU A 1 326 ? -16.208 1.586 24.705 1.00 94.38 326 LEU A N 1
ATOM 2477 C CA . LEU A 1 326 ? -17.596 2.057 24.737 1.00 94.38 326 LEU A CA 1
ATOM 2478 C C . LEU A 1 326 ? -17.730 3.401 25.456 1.00 94.38 326 LEU A C 1
ATOM 2480 O O . LEU A 1 326 ? -18.600 4.199 25.109 1.00 94.38 326 LEU A O 1
ATOM 2484 N N . VAL A 1 327 ? -16.870 3.657 26.446 1.00 93.12 327 VAL A N 1
ATOM 2485 C CA . VAL A 1 327 ? -16.936 4.853 27.292 1.00 93.12 327 VAL A CA 1
ATOM 2486 C C . VAL A 1 327 ? -15.543 5.404 27.558 1.00 93.12 327 VAL A C 1
ATOM 2488 O O . VAL A 1 327 ? -14.622 4.654 27.863 1.00 93.12 327 VAL A O 1
ATOM 2491 N N . ASP A 1 328 ? -15.390 6.726 27.482 1.00 89.44 328 ASP A N 1
ATOM 2492 C CA . ASP A 1 328 ? -14.169 7.400 27.918 1.00 89.44 328 ASP A CA 1
ATOM 2493 C C . ASP A 1 328 ? -14.302 7.795 29.397 1.00 89.44 328 ASP A C 1
ATOM 2495 O O . ASP A 1 328 ? -15.083 8.679 29.762 1.00 89.44 328 ASP A O 1
ATOM 2499 N N . LEU A 1 329 ? -13.516 7.153 30.268 1.00 84.44 329 LEU A N 1
ATOM 2500 C CA . LEU A 1 329 ? -13.497 7.449 31.706 1.00 84.44 329 LEU A CA 1
ATOM 2501 C C . LEU A 1 329 ? -13.152 8.917 32.005 1.00 84.44 329 LEU A C 1
ATOM 2503 O O . LEU A 1 329 ? -13.551 9.435 33.050 1.00 84.44 329 LEU A O 1
ATOM 2507 N N . LYS A 1 330 ? -12.447 9.611 31.097 1.00 83.75 330 LYS A N 1
ATOM 2508 C CA . LYS A 1 330 ? -12.136 11.040 31.243 1.00 83.75 330 LYS A CA 1
ATOM 2509 C C . LYS A 1 330 ? -13.388 11.908 31.133 1.00 83.75 330 LYS A C 1
ATOM 2511 O O . LYS A 1 330 ? -13.475 12.931 31.812 1.00 83.75 330 LYS A O 1
ATOM 2516 N N . GLU A 1 331 ? -14.363 11.507 30.316 1.00 82.62 331 GLU A N 1
ATOM 2517 C CA . GLU A 1 331 ? -15.626 12.237 30.153 1.00 82.62 331 GLU A CA 1
ATOM 2518 C C . GLU A 1 331 ? -16.526 12.099 31.388 1.00 82.62 331 GLU A C 1
ATOM 2520 O O . GLU A 1 331 ? -17.182 13.067 31.779 1.00 82.62 331 GLU A O 1
ATOM 2525 N N . LEU A 1 332 ? -16.490 10.944 32.063 1.00 77.62 332 LEU A N 1
ATOM 2526 C CA . LEU A 1 332 ? -17.336 10.646 33.226 1.00 77.62 332 LEU A CA 1
ATOM 2527 C C . LEU A 1 332 ? -16.960 11.398 34.513 1.00 77.62 332 LEU A C 1
ATOM 2529 O O . LEU A 1 332 ? -17.633 11.237 35.527 1.00 77.62 332 LEU A O 1
ATOM 2533 N N . LYS A 1 333 ? -15.906 12.228 34.512 1.00 72.75 333 LYS A N 1
ATOM 2534 C CA . LYS A 1 333 ? -15.428 12.982 35.695 1.00 72.75 333 LYS A CA 1
ATOM 2535 C C . LYS A 1 333 ? -15.208 12.120 36.947 1.00 72.75 333 LYS A C 1
ATOM 2537 O O . LYS A 1 333 ? -15.163 12.651 38.058 1.00 72.75 333 LYS A O 1
ATOM 2542 N N . LEU A 1 334 ? -15.033 10.812 36.779 1.00 64.94 334 LEU A N 1
ATOM 2543 C CA . LEU A 1 334 ? -14.610 9.915 37.842 1.00 64.94 334 LEU A CA 1
ATOM 2544 C C . LEU A 1 334 ? -13.165 10.285 38.196 1.00 64.94 334 LEU A C 1
ATOM 2546 O O . LEU A 1 334 ? -12.217 9.962 37.485 1.00 64.94 334 LEU A O 1
ATOM 2550 N N . SER A 1 335 ? -13.055 11.072 39.267 1.00 49.31 335 SER A N 1
ATOM 2551 C CA . SER A 1 335 ? -11.860 11.727 39.808 1.00 49.31 335 SER A CA 1
ATOM 2552 C C . SER A 1 335 ? -10.588 10.878 39.745 1.00 49.31 335 SER A C 1
ATOM 2554 O O . SER A 1 335 ? -10.666 9.696 40.068 1.00 49.31 335 SER A O 1
ATOM 2556 N N . ASP A 1 336 ? -9.460 11.530 39.421 1.00 55.50 336 ASP A N 1
ATOM 2557 C CA . ASP A 1 336 ? -8.015 11.213 39.540 1.00 55.50 336 ASP A CA 1
ATOM 2558 C C . ASP A 1 336 ? -7.540 9.759 39.799 1.00 55.50 336 ASP A C 1
ATOM 2560 O O . ASP A 1 336 ? -6.547 9.340 39.208 1.00 55.50 336 ASP A O 1
ATOM 2564 N N . GLU A 1 337 ? -8.216 8.961 40.629 1.00 56.91 337 GLU A N 1
ATOM 2565 C CA . GLU A 1 337 ? -7.921 7.541 40.864 1.00 56.91 337 GLU A CA 1
ATOM 2566 C C . GLU A 1 337 ? -8.109 6.672 39.609 1.00 56.91 337 GLU A C 1
ATOM 2568 O O . GLU A 1 337 ? -7.225 5.879 39.290 1.00 56.91 337 GLU A O 1
ATOM 2573 N N . LEU A 1 338 ? -9.210 6.824 38.859 1.00 55.72 338 LEU A N 1
ATOM 2574 C CA . LEU A 1 338 ? -9.471 6.008 37.655 1.00 55.72 338 LEU A CA 1
ATOM 2575 C C . LEU A 1 338 ? -8.728 6.524 36.411 1.00 55.72 338 LEU A C 1
ATOM 2577 O O . LEU A 1 338 ? -8.380 5.741 35.526 1.00 55.72 338 LEU A O 1
ATOM 2581 N N . ALA A 1 339 ? -8.412 7.822 36.364 1.00 55.00 339 ALA A N 1
ATOM 2582 C CA . ALA A 1 339 ? -7.635 8.419 35.278 1.00 55.00 339 ALA A CA 1
ATOM 2583 C C . ALA A 1 339 ? -6.244 7.772 35.141 1.00 55.00 339 ALA A C 1
ATOM 2585 O O . ALA A 1 339 ? -5.786 7.549 34.018 1.00 55.00 339 ALA A O 1
ATOM 2586 N N . SER A 1 340 ? -5.634 7.377 36.268 1.00 57.50 340 SER A N 1
ATOM 2587 C CA . SER A 1 340 ? -4.348 6.666 36.300 1.00 57.50 340 SER A CA 1
ATOM 2588 C C . SER A 1 340 ? -4.377 5.287 35.620 1.00 57.50 340 SER A C 1
ATOM 2590 O O . SER A 1 340 ? -3.361 4.849 35.086 1.00 57.50 340 SER A O 1
ATOM 2592 N N . LEU A 1 341 ? -5.539 4.621 35.568 1.00 56.19 341 LEU A N 1
ATOM 2593 C CA . LEU A 1 341 ? -5.713 3.353 34.850 1.00 56.19 341 LEU A CA 1
ATOM 2594 C C . LEU A 1 341 ? -5.940 3.575 33.346 1.00 56.19 341 LEU A C 1
ATOM 2596 O O . LEU A 1 341 ? -5.476 2.776 32.539 1.00 56.19 341 LEU A O 1
ATOM 2600 N N . SER A 1 342 ? -6.583 4.680 32.949 1.00 54.81 342 SER A N 1
ATOM 2601 C CA . SER A 1 342 ? -6.791 5.014 31.528 1.00 54.81 342 SER A CA 1
ATOM 2602 C C . SER A 1 342 ? -5.491 5.360 30.786 1.00 54.81 342 SER A C 1
ATOM 2604 O O . SER A 1 342 ? -5.359 5.050 29.603 1.00 54.81 342 SER A O 1
ATOM 2606 N N . GLU A 1 343 ? -4.505 5.953 31.473 1.00 56.56 343 GLU A N 1
ATOM 2607 C CA . GLU A 1 343 ? -3.177 6.224 30.898 1.00 56.56 343 GLU A CA 1
ATOM 2608 C C . GLU A 1 343 ? -2.405 4.938 30.573 1.00 56.56 343 GLU A C 1
ATOM 2610 O O . GLU A 1 343 ? -1.636 4.931 29.618 1.00 56.56 343 GLU A O 1
ATOM 2615 N N . LEU A 1 344 ? -2.670 3.833 31.281 1.00 53.62 344 LEU A N 1
ATOM 2616 C CA . LEU A 1 344 ? -2.087 2.525 30.965 1.00 53.62 344 LEU A CA 1
ATOM 2617 C C . LEU A 1 344 ? -2.705 1.866 29.719 1.00 53.62 344 LEU A C 1
ATOM 2619 O O . LEU A 1 344 ? -2.045 1.075 29.053 1.00 53.62 344 LEU A O 1
ATOM 2623 N N . VAL A 1 345 ? -3.965 2.173 29.398 1.00 55.38 345 VAL A N 1
ATOM 2624 C CA . VAL A 1 345 ? -4.699 1.573 28.265 1.00 55.38 345 VAL A CA 1
ATOM 2625 C C . VAL A 1 345 ? -4.432 2.332 26.959 1.00 55.38 345 VAL A C 1
ATOM 2627 O O . VAL A 1 345 ? -4.445 1.740 25.883 1.00 55.38 345 VAL A O 1
ATOM 2630 N N . GLY A 1 346 ? -4.103 3.627 27.040 1.00 51.28 346 GLY A N 1
ATOM 2631 C CA . GLY A 1 346 ? -3.706 4.444 25.885 1.00 51.28 346 GLY A CA 1
ATOM 2632 C C . GLY A 1 346 ? -2.409 3.996 25.190 1.00 51.28 346 GLY A C 1
ATOM 2633 O O . GLY A 1 346 ? -2.141 4.443 24.077 1.00 51.28 346 GLY A O 1
ATOM 2634 N N . GLU A 1 347 ? -1.638 3.099 25.812 1.00 48.41 347 GLU A N 1
ATOM 2635 C CA . GLU A 1 347 ? -0.429 2.471 25.258 1.00 48.41 347 GLU A CA 1
ATOM 2636 C C . GLU A 1 347 ? -0.655 1.020 24.787 1.00 48.41 347 GLU A C 1
ATOM 2638 O O . GLU A 1 347 ? 0.297 0.250 24.659 1.00 48.41 347 GLU A O 1
ATOM 2643 N N . LEU A 1 348 ? -1.893 0.615 24.474 1.00 49.59 348 LEU A N 1
ATOM 2644 C CA . LEU A 1 348 ? -2.120 -0.588 23.664 1.00 49.59 348 LEU A CA 1
ATOM 2645 C C . LEU A 1 348 ? -1.618 -0.333 22.237 1.00 49.59 348 LEU A C 1
ATOM 2647 O O . LEU A 1 348 ? -2.359 0.029 21.324 1.00 49.59 348 LEU A O 1
ATOM 2651 N N . HIS A 1 349 ? -0.309 -0.502 22.071 1.00 51.06 349 HIS A N 1
ATOM 2652 C CA . HIS A 1 349 ? 0.358 -0.626 20.791 1.00 51.06 349 HIS A CA 1
ATOM 2653 C C . HIS A 1 349 ? -0.319 -1.773 20.034 1.00 51.06 349 HIS A C 1
ATOM 2655 O O . HIS A 1 349 ? -0.189 -2.941 20.402 1.00 51.06 349 HIS A O 1
ATOM 2661 N N . VAL A 1 350 ? -1.102 -1.438 19.008 1.00 51.69 350 VAL A N 1
ATOM 2662 C CA . VAL A 1 350 ? -1.629 -2.428 18.071 1.00 51.69 350 VAL A CA 1
ATOM 2663 C C . VAL A 1 350 ? -0.422 -2.956 17.306 1.00 51.69 350 VAL A C 1
ATOM 2665 O O . VAL A 1 350 ? 0.068 -2.310 16.384 1.00 51.69 350 VAL A O 1
ATOM 2668 N N . CYS A 1 351 ? 0.114 -4.089 17.756 1.00 52.34 351 CYS A N 1
ATOM 2669 C CA . CYS A 1 351 ? 1.197 -4.774 17.071 1.00 52.34 351 CYS A CA 1
ATOM 2670 C C . CYS A 1 351 ? 0.693 -5.228 15.696 1.00 52.34 351 CYS A C 1
ATOM 2672 O O . CYS A 1 351 ? -0.010 -6.233 15.592 1.00 52.34 351 CYS A O 1
ATOM 2674 N N . ASP A 1 352 ? 1.050 -4.497 14.643 1.00 62.19 352 ASP A N 1
ATOM 2675 C CA . ASP A 1 352 ? 0.965 -5.013 13.279 1.00 62.19 352 ASP A CA 1
ATOM 2676 C C . ASP A 1 352 ? 2.006 -6.134 13.080 1.00 62.19 352 ASP A C 1
ATOM 2678 O O . ASP A 1 352 ? 2.933 -6.294 13.878 1.00 62.19 352 ASP A O 1
ATOM 2682 N N . GLU A 1 353 ? 1.870 -6.930 12.013 1.00 64.88 353 GLU A N 1
ATOM 2683 C CA . GLU A 1 353 ? 2.743 -8.088 11.724 1.00 64.88 353 GLU A CA 1
ATOM 2684 C C . GLU A 1 353 ? 4.242 -7.732 11.587 1.00 64.88 353 GLU A C 1
ATOM 2686 O O . GLU A 1 353 ? 5.092 -8.621 11.625 1.00 64.88 353 GLU A O 1
ATOM 2691 N N . ASP A 1 354 ? 4.568 -6.440 11.498 1.00 62.06 354 ASP A N 1
ATOM 2692 C CA . ASP A 1 354 ? 5.929 -5.895 11.458 1.00 62.06 354 ASP A CA 1
ATOM 2693 C C . ASP A 1 354 ? 6.479 -5.472 12.839 1.00 62.06 354 ASP A C 1
ATOM 2695 O O . ASP A 1 354 ? 7.571 -4.904 12.929 1.00 62.06 354 ASP A O 1
ATOM 2699 N N . CYS A 1 355 ? 5.755 -5.719 13.936 1.00 63.56 355 CYS A N 1
ATOM 2700 C CA . CYS A 1 355 ? 6.206 -5.341 15.273 1.00 63.56 355 CYS A CA 1
ATOM 2701 C C . CYS A 1 355 ? 7.321 -6.284 15.765 1.00 63.56 355 CYS A C 1
ATOM 2703 O O . CYS A 1 355 ? 7.069 -7.385 16.261 1.00 63.56 355 CYS A O 1
ATOM 2705 N N . GLU A 1 356 ? 8.582 -5.857 15.634 1.00 55.78 356 GLU A N 1
ATOM 2706 C CA . GLU A 1 356 ? 9.722 -6.574 16.212 1.00 55.78 356 GLU A CA 1
ATOM 2707 C C . GLU A 1 356 ? 9.612 -6.613 17.751 1.00 55.78 356 GLU A C 1
ATOM 2709 O O . GLU A 1 356 ? 9.306 -5.597 18.386 1.00 55.78 356 GLU A O 1
ATOM 2714 N N . PRO A 1 357 ? 9.890 -7.761 18.396 1.00 44.16 357 PRO A N 1
ATOM 2715 C CA . PRO A 1 357 ? 9.823 -7.874 19.846 1.00 44.16 357 PRO A CA 1
ATOM 2716 C C . PRO A 1 357 ? 10.982 -7.088 20.479 1.00 44.16 357 PRO A C 1
ATOM 2718 O O . PRO A 1 357 ? 12.088 -7.612 20.616 1.00 44.16 357 PRO A O 1
ATOM 2721 N N . GLY A 1 358 ? 10.738 -5.832 20.873 1.00 50.97 358 GLY A N 1
ATOM 2722 C CA . GLY A 1 358 ? 11.669 -5.062 21.710 1.00 50.97 358 GLY A CA 1
ATOM 2723 C C . GLY A 1 358 ? 11.826 -3.557 21.458 1.00 50.97 358 GLY A C 1
ATOM 2724 O O . GLY A 1 358 ? 12.790 -2.994 21.974 1.00 50.97 358 GLY A O 1
ATOM 2725 N N . GLY A 1 359 ? 10.948 -2.892 20.703 1.00 43.47 359 GLY A N 1
ATOM 2726 C CA . GLY A 1 359 ? 10.998 -1.433 20.524 1.00 43.47 359 GLY A CA 1
ATOM 2727 C C . GLY A 1 359 ? 9.942 -0.708 21.358 1.00 43.47 359 GLY A C 1
ATOM 2728 O O . GLY A 1 359 ? 8.760 -0.953 21.156 1.00 43.47 359 GLY A O 1
ATOM 2729 N N . THR A 1 360 ? 10.367 0.157 22.284 1.00 39.75 360 THR A N 1
ATOM 2730 C CA . THR A 1 360 ? 9.516 1.208 22.882 1.00 39.75 360 THR A CA 1
ATOM 2731 C C . THR A 1 360 ? 9.164 2.281 21.870 1.00 39.75 360 THR A C 1
ATOM 2733 O O . THR A 1 360 ? 10.101 2.646 21.114 1.00 39.75 360 THR A O 1
#

Secondary structure (DSSP, 8-state):
--HHHHHHHHHHHHHHHHHHHHHHHHHHHHHHHHHHHHHHHHHHHHH---HHHHGGGGGGGGGHHHHHHHHHGGGPPPHHHHHHHHHHHHT-TTHHHHHHHH--HHHHHHHHHHHHS---PPP---HHHHHHHHHHHHHHHHHHHS---PPPSS--HHHHHHHHHHHHHHHHHHHHHS---HHHHHHHHHHHHHHHHTTTTS-HHHHHHHHHHHHHHHHHHHHHHHHHHHHHHHHHHHHHHHTTT-HHHHHHHHHHHHHHHHHTT--HHHHHHHHHH-HHHHHH--SS---PPTT-PPPHHHHHHHHHHHHHHHHHHHHHHHHTTS--TTTTT--TTTHHHHHHHTT-----TT--TT--

pLDDT: mean 88.14, std 12.13, range [39.75, 98.31]

Radius of gyration: 45.97 Å; chains: 1; bounding box: 97×34×118 Å

Foldseek 3Di:
DDPLLVVQLVVLLVVVLVLQLLVQLLQQLLVQLQVLLVVLLCCCQVVVDALVVSCVSSVCNVCSSVVSNVVSVVVRDDSLNSQVVLCVVLVVVCLSNCCVPVVDPVSNVSNVVSSVVVPDDDDRDCVVSCVRNVVSVVSSCCSRVPDDDHPPPDDPLVVLVVLLVLLVLLLVLLCLQAVPDPVVSVVLVVLSVVLVVCSPPDDRVVSVVSSVVSLVVSLVSLVVSLLLLVVLLVLLVVLLVCLVPPQVVSVVSVQVSLQSCLVGRSPDVLLVQLCVQPVVQSVQPPDSDSGGPPPDRDHSVSSNSSSVSSSVVSVVSNVSSVLSVSDDPVVVCPDDPVVVVVVVSVPPPPDDPPDDPDDD

Sequence (360 aa):
MSQALAQVSRRLRRKLTLARWLERATLHAALVLVVCACVALILRAAFGVEPERAALCLAPVLLVPWTAWREVRGQVPTAEQAATWLDMHSGARGFLLVDFELEDARWSERSQRQLDDLAELPALSAAPIYRRVLPALAFCAFTLLVPLTRAEPGPSTSLFERAIAGLGDQLAALNEVVELDEVVAQELARRVEDLAENVDAAEPEAMLEAIDSLRQKLGVEGRDAAELATELSERFGEVGLRALADSDAAQDLLESALAKLADSGIREELMQQLSELAPELAAGMEGNQLQLPEGLELSPEQMRTLSEGLRSALKDKLSSLSLAGLVDLKELKLSDELASLSELVGELHVCDEDCEPGGT